Protein AF-A0A2E4YA13-F1 (afdb_monomer_lite)

Foldseek 3Di:
DPDLVVQLVCCVVPLDRDLVNADPVLSCQLVVCVVVVNLLSNLVSLVVSCVPDPSSVCSLQPGLSVLQNSQCVSVHVPQDQPDDDPRCSNVSSLQSSLLVQLQVLCVVLVNDDDDPSVLSSLNRNLSVCVVVVVPPDLVSLLCNLVVSVVCCVVVDPVPPVVSVLSSLSVLPVSDQLVRLLVCLVPHDPSSVLSSLVNLLSVLVNPPDPDDDPPDPPVSLQSQLDLVNLLSLVVQLVPDDLSSVLSSLSNLLSNLVDDDPDDPVSLVSSVSSLVSCVVSVVLVVLVCLLVQVDPDPDRRDPSSNVSSVSSVVSSVVSVVVVVVVVVVD

Structure (mmCIF, N/CA/C/O backbone):
data_AF-A0A2E4YA13-F1
#
_entry.id   AF-A0A2E4YA13-F1
#
loop_
_atom_site.group_PDB
_atom_site.id
_atom_site.type_symbol
_atom_site.label_atom_id
_atom_site.label_alt_id
_atom_site.label_comp_id
_atom_site.label_asym_id
_atom_site.label_entity_id
_atom_site.label_seq_id
_atom_site.pdbx_PDB_ins_code
_atom_site.Cartn_x
_atom_site.Cartn_y
_atom_site.Cartn_z
_atom_site.occupancy
_atom_site.B_iso_or_equiv
_atom_site.auth_seq_id
_atom_site.auth_comp_id
_atom_site.auth_asym_id
_atom_site.auth_atom_id
_atom_site.pdbx_PDB_model_num
ATOM 1 N N . MET A 1 1 ? 31.553 -5.954 -40.089 1.00 40.19 1 MET A N 1
ATOM 2 C CA . MET A 1 1 ? 31.136 -4.901 -39.141 1.00 40.19 1 MET A CA 1
ATOM 3 C C . MET A 1 1 ? 31.241 -3.552 -39.820 1.00 40.19 1 MET A C 1
ATOM 5 O O . MET A 1 1 ? 32.309 -3.240 -40.339 1.00 40.19 1 MET A O 1
ATOM 9 N N . LEU A 1 2 ? 30.156 -2.776 -39.855 1.00 36.69 2 LEU A N 1
ATOM 10 C CA . LEU A 1 2 ? 30.283 -1.347 -40.140 1.00 36.69 2 LEU A CA 1
ATOM 11 C C . LEU A 1 2 ? 30.889 -0.679 -38.910 1.00 36.69 2 LEU A C 1
ATOM 13 O O . LEU A 1 2 ? 30.639 -1.095 -37.780 1.00 36.69 2 LEU A O 1
ATOM 17 N N . ARG A 1 3 ? 31.700 0.360 -39.101 1.00 45.44 3 ARG A N 1
ATOM 18 C CA . ARG A 1 3 ? 32.153 1.145 -37.948 1.00 45.44 3 ARG A CA 1
ATOM 19 C C . ARG A 1 3 ? 30.905 1.834 -37.403 1.00 45.44 3 ARG A C 1
ATOM 21 O O . ARG A 1 3 ? 30.251 2.526 -38.163 1.00 45.44 3 ARG A O 1
ATOM 28 N N . ALA A 1 4 ? 30.580 1.735 -36.115 1.00 42.12 4 ALA A N 1
ATOM 29 C CA . ALA A 1 4 ? 29.326 2.274 -35.546 1.00 42.12 4 ALA A CA 1
ATOM 30 C C . ALA A 1 4 ? 28.982 3.783 -35.799 1.00 42.12 4 ALA A C 1
ATOM 32 O O . ALA A 1 4 ? 27.916 4.249 -35.427 1.00 42.12 4 ALA A O 1
ATOM 33 N N . GLY A 1 5 ? 29.841 4.578 -36.458 1.00 40.66 5 GLY A N 1
ATOM 34 C CA . GLY A 1 5 ? 29.469 5.900 -36.996 1.00 40.66 5 GLY A CA 1
ATOM 35 C C . GLY A 1 5 ? 28.762 5.823 -38.360 1.00 40.66 5 GLY A C 1
ATOM 36 O O . GLY A 1 5 ? 27.983 6.699 -38.717 1.00 40.66 5 GLY A O 1
ATOM 37 N N . GLU A 1 6 ? 29.005 4.763 -39.127 1.00 45.72 6 GLU A N 1
ATOM 38 C CA . GLU A 1 6 ? 28.246 4.382 -40.322 1.00 45.72 6 GLU A CA 1
ATOM 39 C C . GLU A 1 6 ? 26.905 3.759 -39.940 1.00 45.72 6 GLU A C 1
ATOM 41 O O . GLU A 1 6 ? 25.908 4.106 -40.559 1.00 45.72 6 GLU A O 1
ATOM 46 N N . ALA A 1 7 ? 26.869 2.963 -38.868 1.00 46.91 7 ALA A N 1
ATOM 47 C CA . ALA A 1 7 ? 25.641 2.459 -38.255 1.00 46.91 7 ALA A CA 1
ATOM 48 C C . ALA A 1 7 ? 24.664 3.575 -37.867 1.00 46.91 7 ALA A C 1
ATOM 50 O O . ALA A 1 7 ? 23.514 3.580 -38.286 1.00 46.91 7 ALA A O 1
ATOM 51 N N . HIS A 1 8 ? 25.143 4.572 -37.114 1.00 42.94 8 HIS A N 1
ATOM 52 C CA . HIS A 1 8 ? 24.337 5.724 -36.717 1.00 42.94 8 HIS A CA 1
ATOM 53 C C . HIS A 1 8 ? 23.811 6.493 -37.941 1.00 42.94 8 HIS A C 1
ATOM 55 O O . HIS A 1 8 ? 22.616 6.748 -38.047 1.00 42.94 8 HIS A O 1
ATOM 61 N N . ARG A 1 9 ? 24.666 6.773 -38.936 1.00 53.19 9 ARG A N 1
ATOM 62 C CA . ARG A 1 9 ? 24.238 7.428 -40.187 1.00 53.19 9 ARG A CA 1
ATOM 63 C C . ARG A 1 9 ? 23.246 6.593 -40.996 1.00 53.19 9 ARG A C 1
ATOM 65 O O . ARG A 1 9 ? 22.391 7.166 -41.664 1.00 53.19 9 ARG A O 1
ATOM 72 N N . GLN A 1 10 ? 23.362 5.268 -40.961 1.00 52.91 10 GLN A N 1
ATOM 73 C CA . GLN A 1 10 ? 22.466 4.354 -41.660 1.00 52.91 10 GLN A CA 1
ATOM 74 C C . GLN A 1 10 ? 21.115 4.240 -40.939 1.00 52.91 10 GLN A C 1
ATOM 76 O O . GLN A 1 10 ? 20.087 4.377 -41.596 1.00 52.91 10 GLN A O 1
ATOM 81 N N . SER A 1 11 ? 21.106 4.125 -39.608 1.00 48.31 11 SER A N 1
ATOM 82 C CA . SER A 1 11 ? 19.910 4.172 -38.754 1.00 48.31 11 SER A CA 1
ATOM 83 C C . SER A 1 11 ? 19.136 5.479 -38.936 1.00 48.31 11 SER A C 1
ATOM 85 O O . SER A 1 11 ? 17.931 5.452 -39.165 1.00 48.31 11 SER A O 1
ATOM 87 N N . VAL A 1 12 ? 19.829 6.623 -38.914 1.00 48.50 12 VAL A N 1
ATOM 88 C CA . VAL A 1 12 ? 19.221 7.948 -39.130 1.00 48.50 12 VAL A CA 1
ATOM 89 C C . VAL A 1 12 ? 18.680 8.099 -40.560 1.00 48.50 12 VAL A C 1
ATOM 91 O O . VAL A 1 12 ? 17.660 8.749 -40.761 1.00 48.50 12 VAL A O 1
ATOM 94 N N . ARG A 1 13 ? 19.317 7.482 -41.568 1.00 48.12 13 ARG A N 1
ATOM 95 C CA . ARG A 1 13 ? 18.862 7.546 -42.973 1.00 48.12 13 ARG A CA 1
ATOM 96 C C . ARG A 1 13 ? 17.729 6.591 -43.332 1.00 48.12 13 ARG A C 1
ATOM 98 O O . ARG A 1 13 ? 16.994 6.888 -44.265 1.00 48.12 13 ARG A O 1
ATOM 105 N N . THR A 1 14 ? 17.651 5.428 -42.696 1.00 50.75 14 THR A N 1
ATOM 106 C CA . THR A 1 14 ? 16.774 4.327 -43.143 1.00 50.75 14 THR A CA 1
ATOM 107 C C . THR A 1 14 ? 15.692 3.967 -42.133 1.00 50.75 14 THR A C 1
ATOM 109 O O . THR A 1 14 ? 14.818 3.164 -42.448 1.00 50.75 14 THR A O 1
ATOM 112 N N . GLY A 1 15 ? 15.750 4.511 -40.912 1.00 44.69 15 GLY A N 1
ATOM 113 C CA . GLY A 1 15 ? 14.876 4.102 -39.810 1.00 44.69 15 GLY A CA 1
ATOM 114 C C . GLY A 1 15 ? 15.064 2.639 -39.387 1.00 44.69 15 GLY A C 1
ATOM 115 O O . GLY A 1 15 ? 14.328 2.154 -38.539 1.00 44.69 15 GLY A O 1
ATOM 116 N N . THR A 1 16 ? 16.034 1.929 -39.971 1.00 44.62 16 THR A N 1
ATOM 117 C CA . THR A 1 16 ? 16.293 0.509 -39.739 1.00 44.62 16 THR A CA 1
ATOM 118 C C . THR A 1 16 ? 17.695 0.353 -39.164 1.00 44.62 16 THR A C 1
ATOM 120 O O . THR A 1 16 ? 18.696 0.603 -39.837 1.00 44.62 16 THR A O 1
ATOM 123 N N . LEU A 1 17 ? 17.775 -0.054 -37.896 1.00 51.12 17 LEU A N 1
ATOM 124 C CA . LEU A 1 17 ? 19.032 -0.468 -37.283 1.00 51.12 17 LEU A CA 1
ATOM 125 C C . LEU A 1 17 ? 19.408 -1.848 -37.837 1.00 51.12 17 LEU A C 1
ATOM 127 O O . LEU A 1 17 ? 18.625 -2.797 -37.747 1.00 51.12 17 LEU A O 1
ATOM 131 N N . ALA A 1 18 ? 20.604 -1.994 -38.402 1.00 54.56 18 ALA A N 1
ATOM 132 C CA . ALA A 1 18 ? 21.094 -3.315 -38.758 1.00 54.56 18 ALA A CA 1
ATOM 133 C C . ALA A 1 18 ? 21.755 -3.926 -37.515 1.00 54.56 18 ALA A C 1
ATOM 135 O O . ALA A 1 18 ? 22.679 -3.346 -36.976 1.00 54.56 18 ALA A O 1
ATOM 136 N N . MET A 1 19 ? 21.336 -5.112 -37.065 1.00 52.47 19 MET A N 1
ATOM 137 C CA . MET A 1 19 ? 21.839 -5.769 -35.834 1.00 52.47 19 MET A CA 1
ATOM 138 C C . MET A 1 19 ? 23.376 -5.813 -35.703 1.00 52.47 19 MET A C 1
ATOM 140 O O . MET A 1 19 ? 23.897 -5.753 -34.600 1.00 52.47 19 MET A O 1
ATOM 144 N N . LYS A 1 20 ? 24.099 -5.824 -36.831 1.00 53.84 20 LYS A N 1
ATOM 145 C CA . LYS A 1 20 ? 25.569 -5.685 -36.938 1.00 53.84 20 LYS A CA 1
ATOM 146 C C . LYS A 1 20 ? 26.157 -4.386 -36.346 1.00 53.84 20 LYS A C 1
ATOM 148 O O . LYS A 1 20 ? 27.372 -4.201 -36.399 1.00 53.84 20 LYS A O 1
ATOM 153 N N . ASP A 1 21 ? 25.295 -3.463 -35.933 1.00 54.66 21 ASP A N 1
ATOM 154 C CA . ASP A 1 21 ? 25.605 -2.135 -35.414 1.00 54.66 21 ASP A CA 1
ATOM 155 C C . ASP A 1 21 ? 25.621 -2.087 -33.873 1.00 54.66 21 ASP A C 1
ATOM 157 O O . ASP A 1 21 ? 26.102 -1.108 -33.296 1.00 54.66 21 ASP A O 1
ATOM 161 N N . LEU A 1 22 ? 25.099 -3.131 -33.220 1.00 61.25 22 LEU A N 1
ATOM 162 C CA . LEU A 1 22 ? 25.206 -3.363 -31.780 1.00 61.25 22 LEU A CA 1
ATOM 163 C C . LEU A 1 22 ? 26.532 -4.071 -31.471 1.00 61.25 22 LEU A C 1
ATOM 165 O O . LEU A 1 22 ? 27.126 -4.708 -32.338 1.00 61.25 22 LEU A O 1
ATOM 169 N N . ASP A 1 23 ? 27.002 -3.938 -30.233 1.00 65.56 23 ASP A N 1
ATOM 170 C CA . ASP A 1 23 ? 28.154 -4.711 -29.764 1.00 65.56 23 ASP A CA 1
ATOM 171 C C . ASP A 1 23 ? 27.780 -6.202 -29.729 1.00 65.56 23 ASP A C 1
ATOM 173 O O . ASP A 1 23 ? 26.691 -6.532 -29.252 1.00 65.56 23 ASP A O 1
ATOM 177 N N . ASP A 1 24 ? 28.644 -7.080 -30.249 1.00 61.91 24 ASP A N 1
ATOM 178 C CA . ASP A 1 24 ? 28.349 -8.511 -30.406 1.00 61.91 24 ASP A CA 1
ATOM 179 C C . ASP A 1 24 ? 27.961 -9.168 -29.068 1.00 61.91 24 ASP A C 1
ATOM 181 O O . ASP A 1 24 ? 27.059 -10.008 -29.047 1.00 61.91 24 ASP A O 1
ATOM 185 N N . ASP A 1 25 ? 28.556 -8.747 -27.946 1.00 61.88 25 ASP A N 1
ATOM 186 C CA . ASP A 1 25 ? 28.278 -9.327 -26.626 1.00 61.88 25 ASP A CA 1
ATOM 187 C C . ASP A 1 25 ? 26.908 -8.893 -26.082 1.00 61.88 25 ASP A C 1
ATOM 189 O O . ASP A 1 25 ? 26.187 -9.679 -25.456 1.00 61.88 25 ASP A O 1
ATOM 193 N N . VAL A 1 26 ? 26.490 -7.656 -26.361 1.00 63.56 26 VAL A N 1
ATOM 194 C CA . VAL A 1 26 ? 25.170 -7.157 -25.945 1.00 63.56 26 VAL A CA 1
ATOM 195 C C . VAL A 1 26 ? 24.068 -7.628 -26.878 1.00 63.56 26 VAL A C 1
ATOM 197 O O . VAL A 1 26 ? 22.991 -7.994 -26.413 1.00 63.56 26 VAL A O 1
ATOM 200 N N . LEU A 1 27 ? 24.337 -7.681 -28.181 1.00 66.50 27 LEU A N 1
ATOM 201 C CA . LEU A 1 27 ? 23.439 -8.281 -29.155 1.00 66.50 27 LEU A CA 1
ATOM 202 C C . LEU A 1 27 ? 23.140 -9.730 -28.786 1.00 66.50 27 LEU A C 1
ATOM 204 O O . LEU A 1 27 ? 21.983 -10.143 -28.767 1.00 66.50 27 LEU A O 1
ATOM 208 N N . ARG A 1 28 ? 24.192 -10.477 -28.446 1.00 67.81 28 ARG A N 1
ATOM 209 C CA . ARG A 1 28 ? 24.088 -11.845 -27.958 1.00 67.81 28 ARG A CA 1
ATOM 210 C C . ARG A 1 28 ? 23.298 -11.917 -26.659 1.00 67.81 28 ARG A C 1
ATOM 212 O O . ARG A 1 28 ? 22.389 -12.725 -26.578 1.00 67.81 28 ARG A O 1
ATOM 219 N N . SER A 1 29 ? 23.549 -11.026 -25.701 1.00 70.56 29 SER A N 1
ATOM 220 C CA . SER A 1 29 ? 22.788 -10.979 -24.444 1.00 70.56 29 SER A CA 1
ATOM 221 C C . SER A 1 29 ? 21.291 -10.700 -24.657 1.00 70.56 29 SER A C 1
ATOM 223 O O . SER A 1 29 ? 20.455 -11.342 -24.029 1.00 70.56 29 SER A O 1
ATOM 225 N N . ILE A 1 30 ? 20.933 -9.781 -25.564 1.00 69.25 30 ILE A N 1
ATOM 226 C CA . ILE A 1 30 ? 19.534 -9.481 -25.916 1.00 69.25 30 ILE A CA 1
ATOM 227 C C . ILE A 1 30 ? 18.889 -10.682 -26.620 1.00 69.25 30 ILE A C 1
ATOM 229 O O . ILE A 1 30 ? 17.769 -11.063 -26.291 1.00 69.25 30 ILE A O 1
ATOM 233 N N . LEU A 1 31 ? 19.585 -11.298 -27.578 1.00 68.81 31 LEU A N 1
ATOM 234 C CA . LEU A 1 31 ? 19.075 -12.451 -28.323 1.00 68.81 31 LEU A CA 1
ATOM 235 C C . LEU A 1 31 ? 18.943 -13.706 -27.452 1.00 68.81 31 LEU A C 1
ATOM 237 O O . LEU A 1 31 ? 17.944 -14.412 -27.570 1.00 68.81 31 LEU A O 1
ATOM 241 N N . ASP A 1 32 ? 19.900 -13.958 -26.561 1.00 71.38 32 ASP A N 1
ATOM 242 C CA . ASP A 1 32 ? 19.868 -15.070 -25.609 1.00 71.38 32 ASP A CA 1
ATOM 243 C C . ASP A 1 32 ? 18.720 -14.883 -24.601 1.00 71.38 32 ASP A C 1
ATOM 245 O O . ASP A 1 32 ? 17.992 -15.831 -24.308 1.00 71.38 32 ASP A O 1
ATOM 249 N N . ALA A 1 33 ? 18.488 -13.655 -24.122 1.00 72.56 33 ALA A N 1
ATOM 250 C CA . ALA A 1 33 ? 17.342 -13.325 -23.275 1.00 72.56 33 ALA A CA 1
ATOM 251 C C . ALA A 1 33 ? 16.001 -13.563 -23.993 1.00 72.56 33 ALA A C 1
ATOM 253 O O . ALA A 1 33 ? 15.098 -14.191 -23.437 1.00 72.56 33 ALA A O 1
ATOM 254 N N . LEU A 1 34 ? 15.881 -13.137 -25.255 1.00 68.25 34 LEU A N 1
ATOM 255 C CA . LEU A 1 34 ? 14.683 -13.371 -26.067 1.00 68.25 34 LEU A CA 1
ATOM 256 C C . LEU A 1 34 ? 14.448 -14.858 -26.354 1.00 68.25 34 LEU A C 1
ATOM 258 O O . LEU A 1 34 ? 13.317 -15.325 -26.245 1.00 68.25 34 LEU A O 1
ATOM 262 N N . ALA A 1 35 ? 15.503 -15.618 -26.654 1.00 68.38 35 ALA A N 1
ATOM 263 C CA . ALA A 1 35 ? 15.416 -17.062 -26.875 1.00 68.38 35 ALA A CA 1
ATOM 264 C C . ALA A 1 35 ? 14.931 -17.823 -25.628 1.00 68.38 35 ALA A C 1
ATOM 266 O O . ALA A 1 35 ? 14.304 -18.873 -25.752 1.00 68.38 35 ALA A O 1
ATOM 267 N N . ARG A 1 36 ? 15.187 -17.281 -24.430 1.00 73.31 36 ARG A N 1
ATOM 268 C CA . ARG A 1 36 ? 14.701 -17.814 -23.147 1.00 73.31 36 ARG A CA 1
ATOM 269 C C . ARG A 1 36 ? 13.327 -17.282 -22.732 1.00 73.31 36 ARG A C 1
ATOM 271 O O . ARG A 1 36 ? 12.848 -17.653 -21.667 1.00 73.31 36 ARG A O 1
ATOM 278 N N . GLY A 1 37 ? 12.699 -16.419 -23.534 1.00 66.81 37 GLY A N 1
ATOM 279 C CA . GLY A 1 37 ? 11.432 -15.780 -23.172 1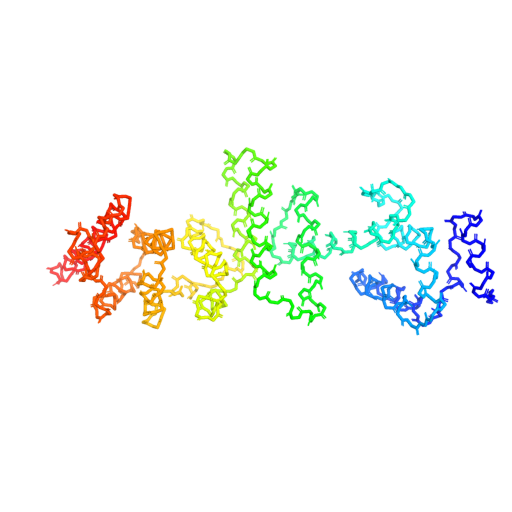.00 66.81 37 GLY A CA 1
ATOM 280 C C . GLY A 1 37 ? 11.557 -14.805 -21.996 1.00 66.81 37 GLY A C 1
ATOM 281 O O . GLY A 1 37 ? 10.593 -14.612 -21.260 1.00 66.81 37 GLY A O 1
ATOM 282 N N . ALA A 1 38 ? 12.734 -14.197 -21.812 1.00 72.38 38 ALA A N 1
ATOM 283 C CA . ALA A 1 38 ? 13.054 -13.284 -20.716 1.00 72.38 38 ALA A CA 1
ATOM 284 C C . ALA A 1 38 ? 13.236 -11.828 -21.209 1.00 72.38 38 ALA A C 1
ATOM 286 O O . ALA A 1 38 ? 14.340 -11.282 -21.164 1.00 72.38 38 ALA A O 1
ATOM 287 N N . PRO A 1 39 ? 12.184 -11.145 -21.693 1.00 72.44 39 PRO A N 1
ATOM 288 C CA . PRO A 1 39 ? 12.308 -9.786 -22.221 1.00 72.44 39 PRO A CA 1
ATOM 289 C C . PRO A 1 39 ? 12.667 -8.736 -21.155 1.00 72.44 39 PRO A C 1
ATOM 291 O O . PRO A 1 39 ? 13.210 -7.706 -21.531 1.00 72.44 39 PRO A O 1
ATOM 294 N N . ASN A 1 40 ? 12.501 -8.994 -19.849 1.00 70.94 40 ASN A N 1
ATOM 295 C CA . ASN A 1 40 ? 13.071 -8.123 -18.805 1.00 70.94 40 ASN A CA 1
ATOM 296 C C . ASN A 1 40 ? 14.605 -8.099 -18.865 1.00 70.94 40 ASN A C 1
ATOM 298 O O . ASN A 1 40 ? 15.215 -7.033 -18.840 1.00 70.94 40 ASN A O 1
ATOM 302 N N . GLU A 1 41 ? 15.235 -9.264 -19.033 1.00 76.31 41 GLU A N 1
ATOM 303 C CA . GLU A 1 41 ? 16.686 -9.350 -19.219 1.00 76.31 41 GLU A CA 1
ATOM 304 C C . GLU A 1 41 ? 17.113 -8.676 -20.531 1.00 76.31 41 GLU A C 1
ATOM 306 O O . GLU A 1 41 ? 18.153 -8.015 -20.580 1.00 76.31 41 GLU A O 1
ATOM 311 N N . ALA A 1 42 ? 16.290 -8.784 -21.583 1.00 80.44 42 ALA A N 1
ATOM 312 C CA . ALA A 1 42 ? 16.515 -8.090 -22.850 1.00 80.44 42 ALA A CA 1
ATOM 313 C C . ALA A 1 42 ? 16.411 -6.559 -22.695 1.00 80.44 42 ALA A C 1
ATOM 315 O O . ALA A 1 42 ? 17.254 -5.830 -23.218 1.00 80.44 42 ALA A O 1
ATOM 316 N N . CYS A 1 43 ? 15.431 -6.071 -21.930 1.00 83.12 43 CYS A N 1
ATOM 317 C CA . CYS A 1 43 ? 15.263 -4.663 -21.570 1.00 83.12 43 CYS A CA 1
ATOM 318 C C . CYS A 1 43 ? 16.457 -4.119 -20.781 1.00 83.12 43 CYS A C 1
ATOM 320 O O . CYS A 1 43 ? 16.984 -3.045 -21.092 1.00 83.12 43 CYS A O 1
ATOM 322 N N . GLU A 1 44 ? 16.933 -4.871 -19.790 1.00 79.19 44 GLU A N 1
ATOM 323 C CA . GLU A 1 44 ? 18.119 -4.501 -19.024 1.00 79.19 44 GLU A CA 1
ATOM 324 C C . GLU A 1 44 ? 19.381 -4.501 -19.887 1.00 79.19 44 GLU A C 1
ATOM 326 O O . GLU A 1 44 ? 20.187 -3.576 -19.799 1.00 79.19 44 GLU A O 1
ATOM 331 N N . ALA A 1 45 ? 19.566 -5.512 -20.740 1.00 81.56 45 ALA A N 1
ATOM 332 C CA . ALA A 1 45 ? 20.705 -5.588 -21.648 1.00 81.56 45 ALA A CA 1
ATOM 333 C C . ALA A 1 45 ? 20.715 -4.410 -22.638 1.00 81.56 45 ALA A C 1
ATOM 335 O O . ALA A 1 45 ? 21.758 -3.780 -22.827 1.00 81.56 45 ALA A O 1
ATOM 336 N N . ALA A 1 46 ? 19.552 -4.052 -23.192 1.00 80.56 46 ALA A N 1
ATOM 337 C CA . ALA A 1 46 ? 19.390 -2.885 -24.054 1.00 80.56 46 ALA A CA 1
ATOM 338 C C . ALA A 1 46 ? 19.697 -1.569 -23.318 1.00 80.56 46 ALA A C 1
ATOM 340 O O . ALA A 1 46 ? 20.398 -0.709 -23.849 1.00 80.56 46 ALA A O 1
ATOM 341 N N . THR A 1 47 ? 19.254 -1.425 -22.067 1.00 78.06 47 THR A N 1
ATOM 342 C CA . THR A 1 47 ? 19.530 -0.225 -21.258 1.00 78.06 47 THR A CA 1
ATOM 343 C C . THR A 1 47 ? 21.010 -0.127 -20.876 1.00 78.06 47 THR A C 1
ATOM 345 O O . THR A 1 47 ? 21.624 0.937 -21.007 1.00 78.06 47 THR A O 1
ATOM 348 N N . ARG A 1 48 ? 21.629 -1.247 -20.470 1.00 78.81 48 ARG A N 1
ATOM 349 C CA . ARG A 1 48 ? 23.063 -1.326 -20.138 1.00 78.81 48 ARG A CA 1
ATOM 350 C C . ARG A 1 48 ? 23.946 -0.972 -21.331 1.00 78.81 48 ARG A C 1
ATOM 352 O O . ARG A 1 48 ? 25.004 -0.373 -21.140 1.00 78.81 48 ARG A O 1
ATOM 359 N N . TRP A 1 49 ? 23.502 -1.264 -22.554 1.00 80.81 49 TRP A N 1
ATOM 360 C CA . TRP A 1 49 ? 24.226 -0.912 -23.774 1.00 80.81 49 TRP A CA 1
ATOM 361 C C . TRP A 1 49 ? 24.562 0.584 -23.852 1.00 80.81 49 TRP A C 1
ATOM 363 O O . TRP A 1 49 ? 25.702 0.957 -24.143 1.00 80.81 49 TRP A O 1
ATOM 373 N N . CYS A 1 50 ? 23.605 1.446 -23.499 1.00 76.50 50 CYS A N 1
ATOM 374 C CA . CYS A 1 50 ? 23.784 2.899 -23.501 1.00 76.50 50 CYS A CA 1
ATOM 375 C C . CYS A 1 50 ? 24.830 3.384 -22.486 1.00 76.50 50 CYS A C 1
ATOM 377 O O . CYS A 1 50 ? 25.412 4.458 -22.660 1.00 76.50 50 CYS A O 1
ATOM 379 N N . ALA A 1 51 ? 25.084 2.605 -21.431 1.00 75.88 51 ALA A N 1
ATOM 380 C CA . ALA A 1 51 ? 26.034 2.936 -20.374 1.00 75.88 51 ALA A CA 1
ATOM 381 C C . ALA A 1 51 ? 27.477 2.496 -20.682 1.00 75.88 51 ALA A C 1
ATOM 383 O O . ALA A 1 51 ? 28.400 2.959 -20.017 1.00 75.88 51 ALA A O 1
ATOM 384 N N . LEU A 1 52 ? 27.696 1.655 -21.700 1.00 73.94 52 LEU A N 1
ATOM 385 C CA . LEU A 1 52 ? 29.006 1.056 -21.983 1.00 73.94 52 LEU A CA 1
ATOM 386 C C . LEU A 1 52 ? 30.102 2.077 -22.326 1.00 73.94 52 LEU A C 1
ATOM 388 O O . LEU A 1 52 ? 31.237 1.935 -21.880 1.00 73.94 52 LEU A O 1
ATOM 392 N N . ASN A 1 53 ? 29.807 3.082 -23.159 1.00 75.19 53 ASN A N 1
ATOM 393 C CA . ASN A 1 53 ? 30.766 4.133 -23.520 1.00 75.19 53 ASN A CA 1
ATOM 394 C C . ASN A 1 53 ? 30.073 5.389 -24.095 1.00 75.19 53 ASN A C 1
ATOM 396 O O . ASN A 1 53 ? 28.893 5.375 -24.447 1.00 75.19 53 ASN A O 1
ATOM 400 N N . ASN A 1 54 ? 30.837 6.480 -24.256 1.00 75.31 54 ASN A N 1
ATOM 401 C CA . ASN A 1 54 ? 30.353 7.779 -24.765 1.00 75.31 54 ASN A CA 1
ATOM 402 C C . ASN A 1 54 ? 29.760 7.734 -26.185 1.00 75.31 54 ASN A C 1
ATOM 404 O O . ASN A 1 54 ? 29.116 8.690 -26.620 1.00 75.31 54 ASN A O 1
ATOM 408 N N . ARG A 1 55 ? 30.033 6.676 -26.949 1.00 68.81 55 ARG A N 1
ATOM 409 C CA . ARG A 1 55 ? 29.505 6.497 -28.302 1.00 68.81 55 ARG A CA 1
ATOM 410 C C . ARG A 1 55 ? 28.131 5.834 -28.264 1.00 68.81 55 ARG A C 1
ATOM 412 O O . ARG A 1 55 ? 27.225 6.335 -28.918 1.00 68.81 55 ARG A O 1
ATOM 419 N N . HIS A 1 56 ? 27.974 4.761 -27.490 1.00 72.12 56 HIS A N 1
ATOM 420 C CA . HIS A 1 56 ? 26.677 4.110 -27.293 1.00 72.12 56 HIS A CA 1
ATOM 421 C C . HIS A 1 56 ? 25.688 5.061 -26.618 1.00 72.12 56 HIS A C 1
ATOM 423 O O . HIS A 1 56 ? 24.549 5.165 -27.061 1.00 72.12 56 HIS A O 1
ATOM 429 N N . ARG A 1 57 ? 26.157 5.860 -25.651 1.00 77.44 57 ARG A N 1
ATOM 430 C CA . ARG A 1 57 ? 25.357 6.926 -25.036 1.00 77.44 57 ARG A CA 1
ATOM 431 C C . ARG A 1 57 ? 24.782 7.898 -26.071 1.00 77.44 57 ARG A C 1
ATOM 433 O O . ARG A 1 57 ? 23.573 8.078 -26.112 1.00 77.44 57 ARG A O 1
ATOM 440 N N . ARG A 1 58 ? 25.624 8.432 -26.966 1.00 76.44 58 ARG A N 1
ATOM 441 C CA . ARG A 1 58 ? 25.177 9.323 -28.052 1.00 76.44 58 ARG A CA 1
ATOM 442 C C . ARG A 1 58 ? 24.185 8.653 -28.995 1.00 76.44 58 ARG A C 1
ATOM 444 O O . ARG A 1 58 ? 23.172 9.246 -29.328 1.00 76.44 58 ARG A O 1
ATOM 451 N N . MET A 1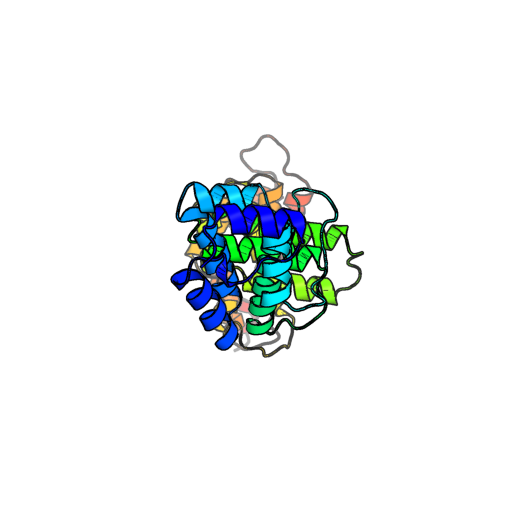 59 ? 24.421 7.400 -29.382 1.00 73.62 59 MET A N 1
ATOM 452 C CA . MET A 1 59 ? 23.467 6.667 -30.225 1.00 73.62 59 MET A CA 1
ATOM 453 C C . MET A 1 59 ? 22.101 6.496 -29.553 1.00 73.62 59 MET A C 1
ATOM 455 O O . MET A 1 59 ? 21.081 6.618 -30.224 1.00 73.62 59 MET A O 1
ATOM 459 N N . CYS A 1 60 ? 22.087 6.241 -28.247 1.00 78.94 60 CYS A N 1
ATOM 460 C CA . CYS A 1 60 ? 20.868 6.147 -27.456 1.00 78.94 60 CYS A CA 1
ATOM 461 C C . CYS A 1 60 ? 20.146 7.491 -27.278 1.00 78.94 60 CYS A C 1
ATOM 463 O O . CYS A 1 60 ? 18.926 7.501 -27.139 1.00 78.94 60 CYS A O 1
ATOM 465 N N . GLU A 1 61 ? 20.873 8.607 -27.255 1.00 78.50 61 GLU A N 1
ATOM 466 C CA . GLU A 1 61 ? 20.311 9.958 -27.119 1.00 78.50 61 GLU A CA 1
ATOM 467 C C . GLU A 1 61 ? 19.802 10.519 -28.457 1.00 78.50 61 GLU A C 1
ATOM 469 O O . GLU A 1 61 ? 18.803 11.229 -28.490 1.00 78.50 61 GLU A O 1
ATOM 474 N N . GLU A 1 62 ? 20.471 10.188 -29.562 1.00 74.75 62 GLU A N 1
ATOM 475 C CA . GLU A 1 62 ? 20.265 10.825 -30.869 1.00 74.75 62 GLU A CA 1
ATOM 476 C C . GLU A 1 62 ? 19.392 10.000 -31.837 1.00 74.75 62 GLU A C 1
ATOM 478 O O . GLU A 1 62 ? 19.027 10.502 -32.900 1.00 74.75 62 GLU A O 1
ATOM 483 N N . SER A 1 63 ? 19.070 8.735 -31.527 1.00 77.12 63 SER A N 1
ATOM 484 C CA . SER A 1 63 ? 18.369 7.831 -32.457 1.00 77.12 63 SER A CA 1
ATOM 485 C C . SER A 1 63 ? 17.097 7.223 -31.866 1.00 77.12 63 SER A C 1
ATOM 487 O O . SER A 1 63 ? 17.131 6.169 -31.235 1.00 77.12 63 SER A O 1
ATOM 489 N N . ASP A 1 64 ? 15.937 7.807 -32.173 1.00 76.19 64 ASP A N 1
ATOM 490 C CA . ASP A 1 64 ? 14.645 7.150 -31.916 1.00 76.19 64 ASP A CA 1
ATOM 491 C C . ASP A 1 64 ? 14.493 5.839 -32.696 1.00 76.19 64 ASP A C 1
ATOM 493 O O . ASP A 1 64 ? 13.868 4.896 -32.218 1.00 76.19 64 ASP A O 1
ATOM 497 N N . GLY A 1 65 ? 15.074 5.763 -33.899 1.00 73.12 65 GLY A N 1
ATOM 498 C CA . GLY A 1 65 ? 15.004 4.571 -34.748 1.00 73.12 65 GLY A CA 1
ATOM 499 C C . GLY A 1 65 ? 15.633 3.337 -34.099 1.00 73.12 65 GLY A C 1
ATOM 500 O O . GLY A 1 65 ? 15.138 2.230 -34.286 1.00 73.12 65 GLY A O 1
ATOM 501 N N . LEU A 1 66 ? 16.675 3.530 -33.280 1.00 80.12 66 LEU A N 1
ATOM 502 C CA . LEU A 1 66 ? 17.258 2.460 -32.468 1.00 80.12 66 LEU A CA 1
ATOM 503 C C . LEU A 1 66 ? 16.217 1.885 -31.501 1.00 80.12 66 LEU A C 1
ATOM 505 O O . LEU A 1 66 ? 16.014 0.674 -31.458 1.00 80.12 66 LEU A O 1
ATOM 509 N N . TRP A 1 67 ? 15.556 2.754 -30.740 1.00 83.31 67 TRP A N 1
ATOM 510 C CA . TRP A 1 67 ? 14.612 2.337 -29.711 1.00 83.31 67 TRP A CA 1
ATOM 511 C C . TRP A 1 67 ? 13.343 1.723 -30.292 1.00 83.31 67 TRP A C 1
ATOM 513 O O . TRP A 1 67 ? 12.901 0.694 -29.796 1.00 83.31 67 TRP A O 1
ATOM 523 N N . HIS A 1 68 ? 12.810 2.269 -31.388 1.00 78.44 68 HIS A N 1
ATOM 524 C CA . HIS A 1 68 ? 11.671 1.666 -32.083 1.00 78.44 68 HIS A CA 1
ATOM 525 C C . HIS A 1 68 ? 11.984 0.259 -32.602 1.00 78.44 68 HIS A C 1
ATOM 527 O O . HIS A 1 68 ? 11.163 -0.645 -32.461 1.00 78.44 68 HIS A O 1
ATOM 533 N N . GLU A 1 69 ? 13.176 0.042 -33.162 1.00 76.44 69 GLU A N 1
ATOM 534 C CA . GLU A 1 69 ? 13.575 -1.278 -33.653 1.00 76.44 69 GLU A CA 1
ATOM 535 C C . GLU A 1 69 ? 13.799 -2.277 -32.505 1.00 76.44 69 GLU A C 1
ATOM 537 O O . GLU A 1 69 ? 13.427 -3.445 -32.632 1.00 76.44 69 GLU A O 1
ATOM 542 N N . LEU A 1 70 ? 14.347 -1.829 -31.369 1.00 79.06 70 LEU A N 1
ATOM 543 C CA . LEU A 1 70 ? 14.450 -2.649 -30.158 1.00 79.06 70 LEU A CA 1
ATOM 544 C C . LEU A 1 70 ? 13.066 -3.027 -29.616 1.00 79.06 70 LEU A C 1
ATOM 546 O O . LEU A 1 70 ? 12.826 -4.208 -29.367 1.00 79.06 70 LEU A O 1
ATOM 550 N N . THR A 1 71 ? 12.137 -2.069 -29.517 1.00 81.19 71 THR A N 1
ATOM 551 C CA . THR A 1 71 ? 10.743 -2.323 -29.121 1.00 81.19 71 THR A CA 1
ATOM 552 C C . THR A 1 71 ? 10.107 -3.373 -30.028 1.00 81.19 71 THR A C 1
ATOM 554 O O . THR A 1 71 ? 9.587 -4.379 -29.554 1.00 81.19 71 THR A O 1
ATOM 557 N N . ARG A 1 72 ? 10.222 -3.187 -31.346 1.00 79.44 72 ARG A N 1
ATOM 558 C CA . ARG A 1 72 ? 9.638 -4.079 -32.351 1.00 79.44 72 ARG A CA 1
ATOM 559 C C . ARG A 1 72 ? 10.162 -5.513 -32.255 1.00 79.44 72 ARG A C 1
ATOM 561 O O . ARG A 1 72 ? 9.445 -6.469 -32.534 1.00 79.44 72 ARG A O 1
ATOM 568 N N . ARG A 1 73 ? 11.437 -5.684 -31.904 1.00 75.88 73 ARG A N 1
ATOM 569 C CA . ARG A 1 73 ? 12.065 -7.009 -31.789 1.00 75.88 73 ARG A CA 1
ATOM 570 C C . ARG A 1 73 ? 11.770 -7.702 -30.469 1.00 75.88 73 ARG A C 1
ATOM 572 O O . ARG A 1 73 ? 11.655 -8.922 -30.469 1.00 75.88 73 ARG A O 1
ATOM 579 N N . ILE A 1 74 ? 11.686 -6.945 -29.378 1.00 77.38 74 ILE A N 1
ATOM 580 C CA . ILE A 1 74 ? 11.462 -7.499 -28.040 1.00 77.38 74 ILE A CA 1
ATOM 581 C C . ILE A 1 74 ? 9.973 -7.787 -27.811 1.00 77.38 74 ILE A C 1
ATOM 583 O O . ILE A 1 74 ? 9.641 -8.838 -27.272 1.00 77.38 74 ILE A O 1
ATOM 587 N N . PHE A 1 75 ? 9.085 -6.904 -28.275 1.00 79.56 75 PHE A N 1
ATOM 588 C CA . PHE A 1 75 ? 7.642 -6.974 -28.006 1.00 79.56 75 PHE A CA 1
ATOM 589 C C . PHE A 1 75 ? 6.788 -7.312 -29.237 1.00 79.56 75 PHE A C 1
ATOM 591 O O . PHE A 1 75 ? 5.597 -7.574 -29.099 1.00 79.56 75 PHE A O 1
ATOM 598 N N . GLY A 1 76 ? 7.381 -7.351 -30.436 1.00 77.50 76 GLY A N 1
ATOM 599 C CA . GLY A 1 76 ? 6.707 -7.732 -31.680 1.00 77.50 76 GLY A CA 1
ATOM 600 C C . GLY A 1 76 ? 6.446 -6.571 -32.644 1.00 77.50 76 GLY A C 1
ATOM 601 O O . GLY A 1 76 ? 6.563 -5.396 -32.301 1.00 77.50 76 GLY A O 1
ATOM 602 N N . ALA A 1 77 ? 6.107 -6.915 -33.893 1.00 68.50 77 ALA A N 1
ATOM 603 C CA . ALA A 1 77 ? 5.906 -5.948 -34.978 1.00 68.50 77 ALA A CA 1
ATOM 604 C C . ALA A 1 77 ? 4.760 -4.957 -34.717 1.00 68.50 77 ALA A C 1
ATOM 606 O O . ALA A 1 77 ? 4.840 -3.815 -35.164 1.00 68.50 77 ALA A O 1
ATOM 607 N N . ASP A 1 78 ? 3.761 -5.399 -33.954 1.00 65.75 78 ASP A N 1
ATOM 608 C CA . ASP A 1 78 ? 2.539 -4.659 -33.645 1.00 65.75 78 ASP A CA 1
ATOM 609 C C . ASP A 1 78 ? 2.584 -4.004 -32.253 1.00 65.75 78 ASP A C 1
ATOM 611 O O . ASP A 1 78 ? 1.548 -3.642 -31.700 1.00 65.75 78 ASP A O 1
ATOM 615 N N . ALA A 1 79 ? 3.775 -3.870 -31.655 1.00 66.81 79 ALA A N 1
ATOM 616 C CA . ALA A 1 79 ? 3.931 -3.218 -30.361 1.00 66.81 79 ALA A CA 1
ATOM 617 C C . ALA A 1 79 ? 3.382 -1.780 -30.413 1.00 66.81 79 ALA A C 1
ATOM 619 O O . ALA A 1 79 ? 3.824 -0.959 -31.221 1.00 66.81 79 ALA A O 1
ATOM 620 N N . GLU A 1 80 ? 2.415 -1.481 -29.543 1.00 67.31 80 GLU A N 1
ATOM 621 C CA . GLU A 1 80 ? 1.726 -0.189 -29.517 1.00 67.31 80 GLU A CA 1
ATOM 622 C C . GLU A 1 80 ? 2.696 0.986 -29.342 1.00 67.31 80 GLU A C 1
ATOM 624 O O . GLU A 1 80 ? 3.632 0.944 -28.546 1.00 67.31 80 GLU A O 1
ATOM 629 N N . ILE A 1 81 ? 2.475 2.084 -30.063 1.00 63.25 81 ILE A N 1
ATOM 630 C CA . ILE A 1 81 ? 3.272 3.301 -29.890 1.00 63.25 81 ILE A CA 1
ATOM 631 C C . ILE A 1 81 ? 2.559 4.198 -28.879 1.00 63.25 81 ILE A C 1
ATOM 633 O O . ILE A 1 81 ? 1.575 4.854 -29.211 1.00 63.25 81 ILE A O 1
ATOM 637 N N . PHE A 1 82 ? 3.078 4.253 -27.652 1.00 59.81 82 PHE A N 1
ATOM 638 C CA . PHE A 1 82 ? 2.461 5.024 -26.567 1.00 59.81 82 PHE A CA 1
ATOM 639 C C . PHE A 1 82 ? 2.572 6.539 -26.750 1.00 59.81 82 PHE A C 1
ATOM 641 O O . PHE A 1 82 ? 1.697 7.290 -26.320 1.00 59.81 82 PHE A O 1
ATOM 648 N N . ARG A 1 83 ? 3.656 7.013 -27.375 1.00 63.78 83 ARG A N 1
ATOM 649 C CA . ARG A 1 83 ? 3.928 8.442 -27.571 1.00 63.78 83 ARG A CA 1
ATOM 650 C C . ARG A 1 83 ? 4.410 8.713 -28.984 1.00 63.78 83 ARG A C 1
ATOM 652 O O . ARG A 1 83 ? 5.337 8.059 -29.463 1.00 63.78 83 ARG A O 1
ATOM 659 N N . ILE A 1 84 ? 3.822 9.726 -29.613 1.00 62.84 84 ILE A N 1
ATOM 660 C CA . ILE A 1 84 ? 4.147 10.150 -30.975 1.00 62.84 84 ILE A CA 1
ATOM 661 C C . ILE A 1 84 ? 4.891 11.488 -30.905 1.00 62.84 84 ILE A C 1
ATOM 663 O O . ILE A 1 84 ? 4.345 12.479 -30.423 1.00 62.84 84 ILE A O 1
ATOM 667 N N . GLY A 1 85 ? 6.136 11.522 -31.380 1.00 58.72 85 GLY A N 1
ATOM 668 C CA . GLY A 1 85 ? 6.953 12.733 -31.461 1.00 58.72 85 GLY A CA 1
ATOM 669 C C . GLY A 1 85 ? 8.452 12.424 -31.574 1.00 58.72 85 GLY A C 1
ATOM 670 O O . GLY A 1 85 ? 8.863 11.295 -31.327 1.00 58.72 85 GLY A O 1
ATOM 671 N N . PRO A 1 86 ? 9.290 13.397 -31.961 1.00 58.69 86 PRO A N 1
ATOM 672 C CA . PRO A 1 86 ? 10.740 13.226 -31.933 1.00 58.69 86 PRO A CA 1
ATOM 673 C C . PRO A 1 86 ? 11.260 13.157 -30.487 1.00 58.69 86 PRO A C 1
ATOM 675 O O . PRO A 1 86 ? 10.788 13.878 -29.607 1.00 58.69 86 PRO A O 1
ATOM 678 N N . GLY A 1 87 ? 12.252 12.305 -30.245 1.00 71.75 87 GLY A N 1
ATOM 679 C CA . GLY A 1 87 ? 12.871 12.043 -28.946 1.00 71.75 87 GLY A CA 1
ATOM 680 C C . GLY A 1 87 ? 12.052 11.144 -28.014 1.00 71.75 87 GLY A C 1
ATOM 681 O O . GLY A 1 87 ? 12.377 11.044 -26.828 1.00 71.75 87 GLY A O 1
ATOM 682 N N . THR A 1 88 ? 10.969 10.519 -28.492 1.00 78.75 88 THR A N 1
ATOM 683 C CA . THR A 1 88 ? 10.102 9.670 -27.655 1.00 78.75 88 THR A CA 1
ATOM 684 C C . THR A 1 88 ? 10.432 8.185 -27.736 1.00 78.75 88 THR A C 1
ATOM 686 O O . THR A 1 88 ? 9.905 7.427 -26.925 1.00 78.75 88 THR A O 1
ATOM 689 N N . GLY A 1 89 ? 11.310 7.753 -28.649 1.00 79.19 89 GLY A N 1
ATOM 690 C CA . GLY A 1 89 ? 11.586 6.336 -28.895 1.00 79.19 89 GLY A CA 1
ATOM 691 C C . GLY A 1 89 ? 12.101 5.622 -27.648 1.00 79.19 89 GLY A C 1
ATOM 692 O O . GLY A 1 89 ? 11.580 4.572 -27.278 1.00 79.19 89 GLY A O 1
ATOM 693 N N . LYS A 1 90 ? 13.061 6.237 -26.944 1.00 83.12 90 LYS A N 1
ATOM 694 C CA . LYS A 1 90 ? 13.606 5.698 -25.688 1.00 83.12 90 LYS A CA 1
ATOM 695 C C . LYS A 1 90 ? 12.531 5.528 -24.619 1.00 83.12 90 LYS A C 1
ATOM 697 O O . LYS A 1 90 ? 12.437 4.472 -24.009 1.00 83.12 90 LYS A O 1
ATOM 702 N N . ARG A 1 91 ? 11.699 6.555 -24.428 1.00 80.75 91 ARG A N 1
ATOM 703 C CA . ARG A 1 91 ? 10.603 6.507 -23.452 1.00 80.75 91 ARG A CA 1
ATOM 704 C C . ARG A 1 91 ? 9.576 5.446 -23.824 1.00 80.75 91 ARG A C 1
ATOM 706 O O . ARG A 1 91 ? 9.177 4.690 -22.960 1.00 80.75 91 ARG A O 1
ATOM 713 N N . ASN A 1 92 ? 9.207 5.326 -25.101 1.00 80.69 92 ASN A N 1
ATOM 714 C CA . ASN A 1 92 ? 8.312 4.261 -25.561 1.00 80.69 92 ASN A CA 1
ATOM 715 C C . ASN A 1 92 ? 8.887 2.871 -25.255 1.00 80.69 92 ASN A C 1
ATOM 717 O O . ASN A 1 92 ? 8.157 1.994 -24.807 1.00 80.69 92 ASN A O 1
ATOM 721 N N . PHE A 1 93 ? 10.188 2.670 -25.476 1.00 84.38 93 PHE A N 1
ATOM 722 C CA . PHE A 1 93 ? 10.864 1.423 -25.123 1.00 84.38 93 PHE A CA 1
ATOM 723 C C . PHE A 1 93 ? 10.820 1.148 -23.610 1.00 84.38 93 PHE A C 1
ATOM 725 O O . PHE A 1 93 ? 10.430 0.060 -23.192 1.00 84.38 93 PHE A O 1
ATOM 732 N N . GLU A 1 94 ? 11.162 2.141 -22.785 1.00 81.50 94 GLU A N 1
ATOM 733 C CA . GLU A 1 94 ? 11.106 2.046 -21.318 1.00 81.50 94 GLU A CA 1
ATOM 734 C C . GLU A 1 94 ? 9.679 1.787 -20.799 1.00 81.50 94 GLU A C 1
ATOM 736 O O . GLU A 1 94 ? 9.500 1.021 -19.846 1.00 81.50 94 GLU A O 1
ATOM 741 N N . ASP A 1 95 ? 8.675 2.381 -21.451 1.00 78.25 95 ASP A N 1
ATOM 742 C CA . ASP A 1 95 ? 7.252 2.208 -21.159 1.00 78.25 95 ASP A CA 1
ATOM 743 C C . ASP A 1 95 ? 6.800 0.765 -21.470 1.00 78.25 95 ASP A C 1
ATOM 745 O O . ASP A 1 95 ? 6.111 0.154 -20.652 1.00 78.25 95 ASP A O 1
ATOM 749 N N . HIS A 1 96 ? 7.252 0.167 -22.583 1.00 82.19 96 HIS A N 1
ATOM 750 C CA . HIS A 1 96 ? 7.005 -1.253 -22.895 1.00 82.19 96 HIS A CA 1
ATOM 751 C C . HIS A 1 96 ? 7.677 -2.201 -21.902 1.00 82.19 96 HIS A C 1
ATOM 753 O O . HIS A 1 96 ? 7.043 -3.133 -21.410 1.00 82.19 96 HIS A O 1
ATOM 759 N N . CYS A 1 97 ? 8.942 -1.945 -21.564 1.00 81.94 97 CYS A N 1
ATOM 760 C CA . CYS A 1 97 ? 9.674 -2.735 -20.573 1.00 81.94 97 CYS A CA 1
ATOM 761 C C . CYS A 1 97 ? 8.998 -2.710 -19.194 1.00 81.94 97 CYS A C 1
ATOM 763 O O . CYS A 1 97 ? 8.919 -3.738 -18.520 1.00 81.94 97 CYS A O 1
ATOM 765 N N . ALA A 1 98 ? 8.484 -1.545 -18.784 1.00 75.88 98 ALA A N 1
ATOM 766 C CA . ALA A 1 98 ? 7.644 -1.422 -17.597 1.00 75.88 98 ALA A CA 1
ATOM 767 C C . ALA A 1 98 ? 6.366 -2.259 -17.733 1.00 75.88 98 ALA A C 1
ATOM 769 O O . ALA A 1 98 ? 6.105 -3.117 -16.890 1.00 75.88 98 ALA A O 1
ATOM 770 N N . ALA A 1 99 ? 5.587 -2.045 -18.794 1.00 77.25 99 ALA A N 1
ATOM 771 C CA . ALA A 1 99 ? 4.301 -2.709 -18.961 1.00 77.25 99 ALA A CA 1
ATOM 772 C C . ALA A 1 99 ? 4.414 -4.245 -18.971 1.00 77.25 99 ALA A C 1
ATOM 774 O O . ALA A 1 99 ? 3.588 -4.927 -18.370 1.00 77.25 99 ALA A O 1
ATOM 775 N N . ASP A 1 100 ? 5.448 -4.799 -19.604 1.00 79.12 100 ASP A N 1
ATOM 776 C CA . ASP A 1 100 ? 5.706 -6.241 -19.620 1.00 79.12 100 ASP A CA 1
ATOM 777 C C . ASP A 1 100 ? 6.116 -6.786 -18.238 1.00 79.12 100 ASP A C 1
ATOM 779 O O . ASP A 1 100 ? 5.620 -7.832 -17.811 1.00 79.12 100 ASP A O 1
ATOM 783 N N . SER A 1 101 ? 6.933 -6.037 -17.485 1.00 74.38 101 SER A N 1
ATOM 784 C CA . SER A 1 101 ? 7.272 -6.373 -16.092 1.00 74.38 101 SER A CA 1
ATOM 785 C C . SER A 1 101 ? 6.034 -6.412 -15.193 1.00 74.38 101 SER A C 1
ATOM 787 O O . SER A 1 101 ? 5.867 -7.353 -14.418 1.00 74.38 101 SER A O 1
ATOM 789 N N . ALA A 1 102 ? 5.144 -5.424 -15.325 1.00 74.19 102 ALA A N 1
ATOM 790 C CA . ALA A 1 102 ? 3.872 -5.394 -14.609 1.00 74.19 102 ALA A CA 1
ATOM 791 C C . ALA A 1 102 ? 2.972 -6.568 -14.980 1.00 74.19 102 ALA A C 1
ATOM 793 O O . ALA A 1 102 ? 2.465 -7.243 -14.090 1.00 74.19 102 ALA A O 1
ATOM 794 N N . LYS A 1 103 ? 2.800 -6.846 -16.278 1.00 76.44 103 LYS A N 1
ATOM 795 C CA . LYS A 1 103 ? 1.974 -7.965 -16.754 1.00 76.44 103 LYS A CA 1
ATOM 796 C C . LYS A 1 103 ? 2.451 -9.300 -16.191 1.00 76.44 103 LYS A C 1
ATOM 798 O O . LYS A 1 103 ? 1.622 -10.068 -15.713 1.00 76.44 103 LYS A O 1
ATOM 803 N N . ARG A 1 104 ? 3.763 -9.566 -16.190 1.00 73.44 104 ARG A N 1
ATOM 804 C CA . ARG A 1 104 ? 4.306 -10.789 -15.576 1.00 73.44 104 ARG A CA 1
ATOM 805 C C . ARG A 1 104 ? 4.053 -10.854 -14.083 1.00 73.44 104 ARG A C 1
ATOM 807 O O . ARG A 1 104 ? 3.589 -11.879 -13.605 1.00 73.44 104 ARG A O 1
ATOM 814 N N . TRP A 1 105 ? 4.342 -9.776 -13.360 1.00 73.19 105 TRP A N 1
ATOM 815 C CA . TRP A 1 105 ? 4.130 -9.747 -11.917 1.00 73.19 105 TRP A CA 1
ATOM 816 C C . TRP A 1 105 ? 2.658 -9.999 -11.571 1.00 73.19 105 TRP A C 1
ATOM 818 O O . TRP A 1 105 ? 2.360 -10.811 -10.704 1.00 73.19 105 TRP A O 1
ATOM 828 N N . LEU A 1 106 ? 1.730 -9.379 -12.304 1.00 70.06 106 LEU A N 1
ATOM 829 C CA . LEU A 1 106 ? 0.294 -9.615 -12.150 1.00 70.06 106 LEU A CA 1
ATOM 830 C C . LEU A 1 106 ? -0.067 -11.082 -12.429 1.00 70.06 106 LEU A C 1
ATOM 832 O O . LEU A 1 106 ? -0.747 -11.702 -11.616 1.00 70.06 106 LEU A O 1
ATOM 836 N N . GLN A 1 107 ? 0.459 -11.671 -13.507 1.00 72.31 107 GLN A N 1
ATOM 837 C CA . GLN A 1 107 ? 0.260 -13.089 -13.830 1.00 72.31 107 GLN A CA 1
ATOM 838 C C . GLN A 1 107 ? 0.805 -14.032 -12.745 1.00 72.31 107 GLN A C 1
ATOM 840 O O . GLN A 1 107 ? 0.116 -14.974 -12.363 1.00 72.31 107 GLN A O 1
ATOM 845 N N . GLU A 1 108 ? 2.005 -13.778 -12.213 1.00 66.31 108 GLU A N 1
ATOM 846 C CA . GLU A 1 108 ? 2.589 -14.533 -11.091 1.00 66.31 108 GLU A CA 1
ATOM 847 C C . GLU A 1 108 ? 1.727 -14.439 -9.827 1.00 66.31 108 GLU A C 1
ATOM 849 O O . GLU A 1 108 ? 1.644 -15.386 -9.043 1.00 66.31 108 GLU A O 1
ATOM 854 N N . LYS A 1 109 ? 1.054 -13.301 -9.639 1.00 59.38 109 LYS A N 1
ATOM 855 C CA . LYS A 1 109 ? 0.099 -13.076 -8.552 1.00 59.38 109 LYS A CA 1
ATOM 856 C C . LYS A 1 109 ? -1.294 -13.640 -8.834 1.00 59.38 109 LYS A C 1
ATOM 858 O O . LYS A 1 109 ? -2.156 -13.546 -7.969 1.00 59.38 109 LYS A O 1
ATOM 863 N N . GLY A 1 110 ? -1.518 -14.255 -9.997 1.00 58.91 110 GLY A N 1
ATOM 864 C CA . GLY A 1 110 ? -2.827 -14.769 -10.400 1.00 58.91 110 GLY A CA 1
ATOM 865 C C . GLY A 1 110 ? -3.836 -13.673 -10.755 1.00 58.91 110 GLY A C 1
ATOM 866 O O . GLY A 1 110 ? -5.015 -13.968 -10.922 1.00 58.91 110 GLY A O 1
ATOM 867 N N . VAL A 1 111 ? -3.382 -12.425 -10.896 1.00 61.53 111 VAL A N 1
ATOM 868 C CA . VAL A 1 111 ? -4.189 -11.296 -11.360 1.00 61.53 111 VAL A CA 1
ATOM 869 C C . VAL A 1 111 ? -4.157 -11.312 -12.886 1.00 61.53 111 VAL A C 1
ATOM 871 O O . VAL A 1 111 ? -3.189 -10.890 -13.519 1.00 61.53 111 VAL A O 1
ATOM 874 N N . VAL A 1 112 ? -5.206 -11.859 -13.491 1.00 53.38 112 VAL A N 1
ATOM 875 C CA . VAL A 1 112 ? -5.340 -11.986 -14.946 1.00 53.38 112 VAL A CA 1
ATOM 876 C C . VAL A 1 112 ? -6.520 -11.124 -15.373 1.00 53.38 112 VAL A C 1
ATOM 878 O O . VAL A 1 112 ? -7.628 -11.521 -15.049 1.00 53.38 112 VAL A O 1
ATOM 881 N N . GLU A 1 113 ? -6.294 -9.968 -16.030 1.00 62.47 113 GLU A N 1
ATOM 882 C CA . GLU A 1 113 ? -7.236 -9.263 -16.946 1.00 62.47 113 GLU A CA 1
ATOM 883 C C . GLU A 1 113 ? -6.832 -7.802 -17.276 1.00 62.47 113 GLU A C 1
ATOM 885 O O . GLU A 1 113 ? -5.846 -7.286 -16.745 1.00 62.47 113 GLU A O 1
ATOM 890 N N . ASP A 1 114 ? -7.594 -7.176 -18.196 1.00 61.38 114 ASP A N 1
ATOM 891 C CA . ASP A 1 114 ? -7.461 -5.829 -18.793 1.00 61.38 114 ASP A CA 1
ATOM 892 C C . ASP A 1 114 ? -7.459 -4.686 -17.762 1.00 61.38 114 ASP A C 1
ATOM 894 O O . ASP A 1 114 ? -8.404 -3.908 -17.622 1.00 61.38 114 ASP A O 1
ATOM 898 N N . LEU A 1 115 ? -6.352 -4.550 -17.037 1.00 65.69 115 LEU A N 1
ATOM 899 C CA . LEU A 1 115 ? -6.082 -3.339 -16.276 1.00 65.69 115 LEU A CA 1
ATOM 900 C C . LEU A 1 115 ? -5.786 -2.173 -17.231 1.00 65.69 115 LEU A C 1
ATOM 902 O O . LEU A 1 115 ? -5.162 -2.371 -18.281 1.00 65.69 115 LEU A O 1
ATOM 906 N N . PRO A 1 116 ? -6.153 -0.937 -16.855 1.00 67.06 116 PRO A N 1
ATOM 907 C CA . PRO A 1 116 ? -5.876 0.239 -17.667 1.00 67.06 116 PRO A CA 1
ATOM 908 C C . PRO A 1 116 ? -4.395 0.328 -18.009 1.00 67.06 116 PRO A C 1
ATOM 910 O O . PRO A 1 116 ? -3.532 0.170 -17.145 1.00 67.06 116 PRO A O 1
ATOM 913 N N . ILE A 1 117 ? -4.073 0.661 -19.256 1.00 68.31 117 ILE A N 1
ATOM 914 C CA . ILE A 1 117 ? -2.676 0.689 -19.701 1.00 68.31 117 ILE A CA 1
ATOM 915 C C . ILE A 1 117 ? -1.807 1.659 -18.886 1.00 68.31 117 ILE A C 1
ATOM 917 O O . ILE A 1 117 ? -0.638 1.384 -18.624 1.00 68.31 117 ILE A O 1
ATOM 921 N N . ARG A 1 118 ? -2.401 2.758 -18.398 1.00 65.94 118 ARG A N 1
ATOM 922 C CA . ARG A 1 118 ? -1.758 3.703 -17.471 1.00 65.94 118 ARG A CA 1
ATOM 923 C C . ARG A 1 118 ? -1.410 3.063 -16.129 1.00 65.94 118 ARG A C 1
ATOM 925 O O . ARG A 1 118 ? -0.342 3.342 -15.590 1.00 65.94 118 ARG A O 1
ATOM 932 N N . PHE A 1 119 ? -2.288 2.207 -15.613 1.00 68.81 119 PHE A N 1
ATOM 933 C CA . PHE A 1 119 ? -2.063 1.466 -14.377 1.00 68.81 119 PHE A CA 1
ATOM 934 C C . PHE A 1 119 ? -0.933 0.447 -14.554 1.00 68.81 119 PHE A C 1
ATOM 936 O O . PHE A 1 119 ? 0.018 0.434 -13.776 1.00 68.81 119 PHE A O 1
ATOM 943 N N . VAL A 1 120 ? -1.001 -0.355 -15.622 1.00 72.25 120 VAL A N 1
ATOM 944 C CA . VAL A 1 120 ? 0.025 -1.353 -15.965 1.00 72.25 120 VAL A CA 1
ATOM 945 C C . VAL A 1 120 ? 1.391 -0.685 -16.145 1.00 72.25 120 VAL A C 1
ATOM 947 O O . VAL A 1 120 ? 2.407 -1.202 -15.683 1.00 72.25 120 VAL A O 1
ATOM 950 N N . TRP A 1 121 ? 1.423 0.499 -16.754 1.00 71.56 121 TRP A N 1
ATOM 951 C CA . TRP A 1 121 ? 2.644 1.281 -16.903 1.00 71.56 121 TRP A CA 1
ATOM 952 C C . TRP A 1 121 ? 3.217 1.758 -15.564 1.00 71.56 121 TRP A C 1
ATOM 954 O O . TRP A 1 121 ? 4.402 1.546 -15.303 1.00 71.56 121 TRP A O 1
ATOM 964 N N . LEU A 1 122 ? 2.390 2.363 -14.705 1.00 69.19 122 LEU A N 1
ATOM 965 C CA . LEU A 1 122 ? 2.831 2.862 -13.402 1.00 69.19 122 LEU A CA 1
ATOM 966 C C . LEU A 1 122 ? 3.352 1.721 -12.513 1.00 69.19 122 LEU A C 1
ATOM 968 O O . LEU A 1 122 ? 4.432 1.837 -11.940 1.00 69.19 122 LEU A O 1
ATOM 972 N N . LEU A 1 123 ? 2.627 0.597 -12.463 1.00 70.88 123 LEU A N 1
ATOM 973 C CA . LEU A 1 123 ? 3.069 -0.618 -11.774 1.00 70.88 123 LEU A CA 1
ATOM 974 C C . LEU A 1 123 ? 4.433 -1.083 -12.296 1.00 70.88 123 LEU A C 1
ATOM 976 O O . LEU A 1 123 ? 5.330 -1.414 -11.524 1.00 70.88 123 LEU A O 1
ATOM 980 N N . GLY A 1 124 ? 4.591 -1.081 -13.616 1.00 72.00 124 GLY A N 1
ATOM 981 C CA . GLY A 1 124 ? 5.777 -1.563 -14.303 1.00 72.00 124 GLY A CA 1
ATOM 982 C C . GLY A 1 124 ? 7.020 -0.719 -14.062 1.00 72.00 124 GLY A C 1
ATOM 983 O O . GLY A 1 124 ? 8.099 -1.261 -13.815 1.00 72.00 124 GLY A O 1
ATOM 984 N N . ASP A 1 125 ? 6.873 0.608 -14.111 1.00 69.94 125 ASP A N 1
ATOM 985 C CA . ASP A 1 125 ? 7.957 1.543 -13.810 1.00 69.94 125 ASP A CA 1
ATOM 986 C C . ASP A 1 125 ? 8.450 1.340 -12.377 1.00 69.94 125 ASP A C 1
ATOM 988 O O . ASP A 1 125 ? 9.654 1.265 -12.135 1.00 69.94 125 ASP A O 1
ATOM 992 N N . THR A 1 126 ? 7.528 1.149 -11.437 1.00 65.88 126 THR A N 1
ATOM 993 C CA . THR A 1 126 ? 7.882 0.934 -10.038 1.00 65.88 126 THR A CA 1
ATOM 994 C C . THR A 1 126 ? 8.506 -0.429 -9.779 1.00 65.88 126 THR A C 1
ATOM 996 O O . THR A 1 126 ? 9.527 -0.491 -9.098 1.00 65.88 126 THR A O 1
ATOM 999 N N . LEU A 1 127 ? 7.971 -1.518 -10.339 1.00 67.25 127 LEU A N 1
ATOM 1000 C CA . LEU A 1 127 ? 8.596 -2.841 -10.220 1.00 67.25 127 LEU A CA 1
ATOM 1001 C C . LEU A 1 127 ? 10.024 -2.831 -10.772 1.00 67.25 127 LEU A C 1
ATOM 1003 O O . LEU A 1 127 ? 10.929 -3.399 -10.163 1.00 67.25 127 LEU A O 1
ATOM 1007 N N . ARG A 1 128 ? 10.253 -2.125 -11.886 1.00 68.56 128 ARG A N 1
ATOM 1008 C CA . ARG A 1 128 ? 11.590 -1.932 -12.454 1.00 68.56 128 ARG A CA 1
ATOM 1009 C C . ARG A 1 128 ? 12.518 -1.179 -11.498 1.00 68.56 128 ARG A C 1
ATOM 1011 O O . ARG A 1 128 ? 13.653 -1.612 -11.324 1.00 68.56 128 ARG A O 1
ATOM 1018 N N . ARG A 1 129 ? 12.059 -0.099 -10.859 1.00 62.91 129 ARG A N 1
ATOM 1019 C CA . ARG A 1 129 ? 12.854 0.632 -9.850 1.00 62.91 129 ARG A CA 1
ATOM 1020 C C . ARG A 1 129 ? 13.171 -0.235 -8.630 1.00 62.91 129 ARG A C 1
ATOM 1022 O O . ARG A 1 129 ? 14.323 -0.295 -8.214 1.00 62.91 129 ARG A O 1
ATOM 1029 N N . ILE A 1 130 ? 12.187 -0.984 -8.123 1.00 59.06 130 ILE A N 1
ATOM 1030 C CA . ILE A 1 130 ? 12.374 -1.931 -7.010 1.00 59.06 130 ILE A CA 1
ATOM 1031 C C . ILE A 1 130 ? 13.438 -2.981 -7.366 1.00 59.06 130 ILE A C 1
ATOM 1033 O O . ILE A 1 130 ? 14.355 -3.226 -6.581 1.00 59.06 130 ILE A O 1
ATOM 1037 N N . ASN A 1 131 ? 13.342 -3.582 -8.556 1.00 59.44 131 ASN A N 1
ATOM 1038 C CA . ASN A 1 131 ? 14.257 -4.633 -9.011 1.00 59.44 131 ASN A CA 1
ATOM 1039 C C . ASN A 1 131 ? 15.661 -4.116 -9.340 1.00 59.44 131 ASN A C 1
ATOM 1041 O O . ASN A 1 131 ? 16.633 -4.850 -9.174 1.00 59.44 131 ASN A O 1
ATOM 1045 N N . ALA A 1 132 ? 15.795 -2.851 -9.747 1.00 58.88 132 ALA A N 1
ATOM 1046 C CA . ALA A 1 132 ? 17.089 -2.220 -10.001 1.00 58.88 132 ALA A CA 1
ATOM 1047 C C . ALA A 1 132 ? 17.937 -2.035 -8.726 1.00 58.88 132 ALA A C 1
ATOM 1049 O O . ALA A 1 132 ? 19.055 -1.523 -8.799 1.00 58.88 132 ALA A O 1
ATOM 1050 N N . GLY A 1 133 ? 17.424 -2.435 -7.556 1.00 49.16 133 GLY A N 1
ATOM 1051 C CA . GLY A 1 133 ? 18.074 -2.177 -6.278 1.00 49.16 133 GLY A CA 1
ATOM 1052 C C . GLY A 1 133 ? 18.123 -0.687 -5.959 1.00 49.16 133 GLY A C 1
ATOM 1053 O O . GLY A 1 133 ? 18.878 -0.290 -5.066 1.00 49.16 133 GLY A O 1
ATOM 1054 N N . ASP A 1 134 ? 17.326 0.119 -6.675 1.00 46.03 134 ASP A N 1
ATOM 1055 C CA . ASP A 1 134 ? 17.083 1.501 -6.322 1.00 46.03 134 ASP A CA 1
ATOM 1056 C C . ASP A 1 134 ? 16.392 1.442 -4.967 1.00 46.03 134 ASP A C 1
ATOM 1058 O O . ASP A 1 134 ? 15.216 1.105 -4.828 1.00 46.03 134 ASP A O 1
ATOM 1062 N N . LYS A 1 135 ? 17.171 1.713 -3.922 1.00 43.94 135 LYS A N 1
ATOM 1063 C CA . LYS A 1 135 ? 16.665 1.979 -2.580 1.00 43.94 135 LYS A CA 1
ATOM 1064 C C . LYS A 1 135 ? 15.943 3.333 -2.569 1.00 43.94 135 LYS A C 1
ATOM 1066 O O . LYS A 1 135 ? 16.138 4.110 -1.637 1.00 43.94 135 LYS A O 1
ATOM 1071 N N . GLU A 1 136 ? 15.149 3.644 -3.593 1.00 43.81 136 GLU A N 1
ATOM 1072 C CA . GLU A 1 136 ? 14.146 4.696 -3.503 1.00 43.81 136 GLU A CA 1
ATOM 1073 C C . GLU A 1 136 ? 13.084 4.168 -2.546 1.00 43.81 136 GLU A C 1
ATOM 1075 O O . GLU A 1 136 ? 12.248 3.344 -2.908 1.00 43.81 136 GLU A O 1
ATOM 1080 N N . THR A 1 137 ? 13.342 4.527 -1.287 1.00 54.72 137 THR A N 1
ATOM 1081 C CA . THR A 1 137 ? 12.495 4.712 -0.115 1.00 54.72 137 THR A CA 1
ATOM 1082 C C . THR A 1 137 ? 11.148 3.995 -0.088 1.00 54.72 137 THR A C 1
ATOM 1084 O O . THR A 1 137 ? 10.429 3.805 -1.063 1.00 54.72 137 THR A O 1
ATOM 1087 N N . VAL A 1 138 ? 10.759 3.615 1.119 1.00 51.94 138 VAL A N 1
ATOM 1088 C CA . VAL A 1 138 ? 9.395 3.197 1.431 1.00 51.94 138 VAL A CA 1
ATOM 1089 C C . VAL A 1 138 ? 8.353 4.175 0.809 1.00 51.94 138 VAL A C 1
ATOM 1091 O O . VAL A 1 138 ? 7.330 3.720 0.292 1.00 51.94 138 VAL A O 1
ATOM 1094 N N . GLU A 1 139 ? 8.712 5.458 0.654 1.00 50.28 139 GLU A N 1
ATOM 1095 C CA . GLU A 1 139 ? 8.006 6.531 -0.059 1.00 50.28 139 GLU A CA 1
ATOM 1096 C C . GLU A 1 139 ? 7.680 6.183 -1.517 1.00 50.28 139 GLU A C 1
ATOM 1098 O O . GLU A 1 139 ? 6.567 6.442 -1.963 1.00 50.28 139 GLU A O 1
ATOM 1103 N N . GLY A 1 140 ? 8.597 5.570 -2.272 1.00 54.75 140 GLY A N 1
ATOM 1104 C CA . GLY A 1 140 ? 8.377 5.207 -3.675 1.00 54.75 140 GLY A CA 1
ATOM 1105 C C . GLY A 1 140 ? 7.322 4.111 -3.842 1.00 54.75 140 GLY A C 1
ATOM 1106 O O . GLY A 1 140 ? 6.506 4.154 -4.766 1.00 54.75 140 GLY A O 1
ATOM 1107 N N . ARG A 1 141 ? 7.280 3.154 -2.906 1.00 59.03 141 ARG A N 1
ATOM 1108 C CA . ARG A 1 141 ? 6.253 2.102 -2.891 1.00 59.03 141 ARG A CA 1
ATOM 1109 C C . ARG A 1 141 ? 4.897 2.653 -2.444 1.00 59.03 141 ARG A C 1
ATOM 1111 O O . ARG A 1 141 ? 3.866 2.238 -2.962 1.00 59.03 141 ARG A O 1
ATOM 1118 N N . LEU A 1 142 ? 4.873 3.597 -1.510 1.00 56.69 142 LEU A N 1
ATOM 1119 C CA . LEU A 1 142 ? 3.629 4.190 -1.014 1.00 56.69 142 LEU A CA 1
ATOM 1120 C C . LEU A 1 142 ? 3.039 5.226 -1.947 1.00 56.69 142 LEU A C 1
ATOM 1122 O O . LEU A 1 142 ? 1.829 5.235 -2.143 1.00 56.69 142 LEU A O 1
ATOM 1126 N N . PHE A 1 143 ? 3.885 6.052 -2.563 1.00 55.53 143 PHE A N 1
ATOM 1127 C CA . PHE A 1 143 ? 3.472 6.895 -3.669 1.00 55.53 143 PHE A CA 1
ATOM 1128 C C . PHE A 1 143 ? 2.847 6.027 -4.755 1.00 55.53 143 PHE A C 1
ATOM 1130 O O . PHE A 1 143 ? 1.813 6.404 -5.282 1.00 55.53 143 PHE A O 1
ATOM 1137 N N . LEU A 1 144 ? 3.397 4.839 -5.034 1.00 58.91 144 LEU A N 1
ATOM 1138 C CA . LEU A 1 144 ? 2.784 3.895 -5.961 1.00 58.91 144 LEU A CA 1
ATOM 1139 C C . LEU A 1 144 ? 1.411 3.408 -5.478 1.00 58.91 144 LEU A C 1
ATOM 1141 O O . LEU A 1 144 ? 0.458 3.532 -6.235 1.00 58.91 144 LEU A O 1
ATOM 1145 N N . ALA A 1 145 ? 1.284 2.875 -4.260 1.00 60.94 145 ALA A N 1
ATOM 1146 C CA . ALA A 1 145 ? 0.007 2.353 -3.756 1.00 60.94 145 ALA A CA 1
ATOM 1147 C C . ALA A 1 145 ? -1.085 3.432 -3.710 1.00 60.94 145 ALA A C 1
ATOM 1149 O O . ALA A 1 145 ? -2.210 3.219 -4.166 1.00 60.94 145 ALA A O 1
ATOM 1150 N N . TRP A 1 146 ? -0.724 4.620 -3.225 1.00 64.38 146 TRP A N 1
ATOM 1151 C CA . TRP A 1 146 ? -1.591 5.789 -3.212 1.00 64.38 146 TRP A CA 1
ATOM 1152 C C . TRP A 1 146 ? -1.931 6.249 -4.631 1.00 64.38 146 TRP A C 1
ATOM 1154 O O . TRP A 1 146 ? -3.097 6.445 -4.952 1.00 64.38 146 TRP A O 1
ATOM 1164 N N . ARG A 1 147 ? -0.940 6.378 -5.523 1.00 61.41 147 ARG A N 1
ATOM 1165 C CA . ARG A 1 147 ? -1.157 6.854 -6.895 1.00 61.41 147 ARG A CA 1
ATOM 1166 C C . ARG A 1 147 ? -1.962 5.860 -7.717 1.00 61.41 147 ARG A C 1
ATOM 1168 O O . ARG A 1 147 ? -2.777 6.292 -8.519 1.00 61.41 147 ARG A O 1
ATOM 1175 N N . MET A 1 148 ? -1.764 4.563 -7.512 1.00 63.84 148 MET A N 1
ATOM 1176 C CA . MET A 1 148 ? -2.601 3.504 -8.068 1.00 63.84 148 MET A CA 1
ATOM 1177 C C . MET A 1 148 ? -4.048 3.714 -7.657 1.00 63.84 148 MET A C 1
ATOM 1179 O O . MET A 1 148 ? -4.909 3.854 -8.519 1.00 63.84 148 MET A O 1
ATOM 1183 N N . ARG A 1 149 ? -4.296 3.823 -6.352 1.00 64.81 149 ARG A N 1
ATOM 1184 C CA . ARG A 1 149 ? -5.633 4.042 -5.814 1.00 64.81 149 ARG A CA 1
ATOM 1185 C C . ARG A 1 149 ? -6.281 5.312 -6.365 1.00 64.81 149 ARG A C 1
ATOM 1187 O O . ARG A 1 149 ? -7.397 5.239 -6.858 1.00 64.81 149 ARG A O 1
ATOM 1194 N N . VAL A 1 150 ? -5.559 6.432 -6.374 1.00 63.03 150 VAL A N 1
ATOM 1195 C CA . VAL A 1 150 ? -6.041 7.708 -6.925 1.00 63.03 150 VAL A CA 1
ATOM 1196 C C . VAL A 1 150 ? -6.336 7.602 -8.417 1.00 63.03 150 VAL A C 1
ATOM 1198 O O . VAL A 1 150 ? -7.394 8.031 -8.844 1.00 63.03 150 VAL A O 1
ATOM 1201 N N . LEU A 1 151 ? -5.445 7.015 -9.221 1.00 60.94 151 LEU A N 1
ATOM 1202 C CA . LEU A 1 151 ? -5.681 6.867 -10.662 1.00 60.94 151 LEU A CA 1
ATOM 1203 C C . LEU A 1 151 ? -6.901 5.995 -10.957 1.00 60.94 151 LEU A C 1
ATOM 1205 O O . LEU A 1 151 ? -7.584 6.223 -11.945 1.00 60.94 151 LEU A O 1
ATOM 1209 N N . LEU A 1 152 ? -7.179 5.009 -10.111 1.00 59.06 152 LEU A N 1
ATOM 1210 C CA . LEU A 1 152 ? -8.345 4.144 -10.252 1.00 59.06 152 LEU A CA 1
ATOM 1211 C C . LEU A 1 152 ? -9.627 4.821 -9.754 1.00 59.06 152 LEU A C 1
ATOM 1213 O O . LEU A 1 152 ? -10.667 4.635 -10.367 1.00 59.06 152 LEU A O 1
ATOM 1217 N N . GLU A 1 153 ? -9.542 5.648 -8.709 1.00 61.28 153 GLU A N 1
ATOM 1218 C CA . GLU A 1 153 ? -10.623 6.537 -8.254 1.00 61.28 153 GLU A CA 1
ATOM 1219 C C . GLU A 1 153 ? -10.929 7.660 -9.272 1.00 61.28 153 GLU A C 1
ATOM 1221 O O . GLU A 1 153 ? -12.070 8.102 -9.371 1.00 61.28 153 GLU A O 1
ATOM 1226 N N . GLU A 1 154 ? -9.925 8.131 -10.025 1.00 62.91 154 GLU A N 1
ATOM 1227 C CA . GLU A 1 154 ? -10.043 9.207 -11.023 1.00 62.91 154 GLU A CA 1
ATOM 1228 C C . GLU A 1 154 ? -10.507 8.706 -12.403 1.00 62.91 154 GLU A C 1
ATOM 1230 O O . GLU A 1 154 ? -11.355 9.346 -13.027 1.00 62.91 154 GLU A O 1
ATOM 1235 N N . ASP A 1 155 ? -9.944 7.596 -12.902 1.00 56.38 155 ASP A N 1
ATOM 1236 C CA . ASP A 1 155 ? -10.235 7.080 -14.250 1.00 56.38 155 ASP A CA 1
ATOM 1237 C C . ASP A 1 155 ? -11.470 6.146 -14.276 1.00 56.38 155 ASP A C 1
ATOM 1239 O O . ASP A 1 155 ? -12.006 5.893 -15.358 1.00 56.38 155 ASP A O 1
ATOM 1243 N N . TYR A 1 156 ? -11.955 5.656 -13.124 1.00 54.72 156 TYR A N 1
ATOM 1244 C CA . TYR A 1 156 ? -13.160 4.821 -13.022 1.00 54.72 156 TYR A CA 1
ATOM 1245 C C . TYR A 1 156 ? -14.158 5.378 -12.004 1.00 54.72 156 TYR A C 1
ATOM 1247 O O . TYR A 1 156 ? -13.813 5.702 -10.872 1.00 54.72 156 TYR A O 1
ATOM 1255 N N . ASP A 1 157 ? -15.436 5.410 -12.386 1.00 53.38 157 ASP A N 1
ATOM 1256 C CA . ASP A 1 157 ? -16.534 5.573 -11.434 1.00 53.38 157 ASP A CA 1
ATOM 1257 C C . ASP A 1 157 ? -16.619 4.271 -10.617 1.00 53.38 157 ASP A C 1
ATOM 1259 O O . ASP A 1 157 ? -17.151 3.264 -11.088 1.00 53.38 157 ASP A O 1
ATOM 1263 N N . LEU A 1 158 ? -16.006 4.248 -9.427 1.00 50.75 158 LEU A N 1
ATOM 1264 C CA . LEU A 1 158 ? -15.848 3.071 -8.550 1.00 50.75 158 LEU A CA 1
ATOM 1265 C C . LEU A 1 158 ? -17.163 2.530 -7.952 1.00 50.75 158 LEU A C 1
ATOM 1267 O O . LEU A 1 158 ? -17.167 1.934 -6.877 1.00 50.75 158 LEU A O 1
ATOM 1271 N N . GLY A 1 159 ? -18.289 2.706 -8.642 1.00 51.53 159 GLY A N 1
ATOM 1272 C CA . GLY A 1 159 ? -19.480 1.892 -8.412 1.00 51.53 159 GLY A CA 1
ATOM 1273 C C . GLY A 1 159 ? -19.274 0.418 -8.787 1.00 51.53 159 GLY A C 1
ATOM 1274 O O . GLY A 1 159 ? -20.122 -0.407 -8.459 1.00 51.53 159 GLY A O 1
ATOM 1275 N N . ASP A 1 160 ? -18.167 0.085 -9.462 1.00 61.69 160 ASP A N 1
ATOM 1276 C CA . ASP A 1 160 ? -17.752 -1.291 -9.724 1.00 61.69 160 ASP A CA 1
ATOM 1277 C C . ASP A 1 160 ? -16.928 -1.845 -8.550 1.00 61.69 160 ASP A C 1
ATOM 1279 O O . ASP A 1 160 ? -15.702 -1.690 -8.468 1.00 61.69 160 ASP A O 1
ATOM 1283 N N . ASP A 1 161 ? -17.631 -2.490 -7.618 1.00 64.25 161 ASP A N 1
ATOM 1284 C CA . ASP A 1 161 ? -17.043 -3.175 -6.464 1.00 64.25 161 ASP A CA 1
ATOM 1285 C C . ASP A 1 161 ? -15.980 -4.217 -6.877 1.00 64.25 161 ASP A C 1
ATOM 1287 O O . ASP A 1 161 ? -15.049 -4.478 -6.109 1.00 64.25 161 ASP A O 1
ATOM 1291 N N . ASP A 1 162 ? -16.054 -4.774 -8.096 1.00 65.81 162 ASP A N 1
ATOM 1292 C CA . ASP A 1 162 ? -15.095 -5.769 -8.581 1.00 65.81 162 ASP A CA 1
ATOM 1293 C C . ASP A 1 162 ? -13.739 -5.142 -8.925 1.00 65.81 162 ASP A C 1
ATOM 1295 O O . ASP A 1 162 ? -12.688 -5.703 -8.603 1.00 65.81 162 ASP A O 1
ATOM 1299 N N . LEU A 1 163 ? -13.733 -3.939 -9.509 1.00 64.62 163 LEU A N 1
ATOM 1300 C CA . LEU A 1 163 ? -12.491 -3.212 -9.767 1.00 64.62 163 LEU A CA 1
ATOM 1301 C C . LEU A 1 163 ? -11.819 -2.813 -8.454 1.00 64.62 163 LEU A C 1
ATOM 1303 O O . LEU A 1 163 ? -10.623 -3.037 -8.279 1.00 64.62 163 LEU A O 1
ATOM 1307 N N . ARG A 1 164 ? -12.590 -2.272 -7.506 1.00 66.75 164 ARG A N 1
ATOM 1308 C CA . ARG A 1 164 ? -12.074 -1.891 -6.186 1.00 66.75 164 ARG A CA 1
ATOM 1309 C C . ARG A 1 164 ? -11.431 -3.078 -5.467 1.00 66.75 164 ARG A C 1
ATOM 1311 O O . ARG A 1 164 ? -10.322 -2.953 -4.951 1.00 66.75 164 ARG A O 1
ATOM 1318 N N . ARG A 1 165 ? -12.088 -4.239 -5.503 1.00 68.75 165 ARG A N 1
ATOM 1319 C CA . ARG A 1 165 ? -11.562 -5.497 -4.964 1.00 68.75 165 ARG A CA 1
ATOM 1320 C C . ARG A 1 165 ? -10.218 -5.885 -5.584 1.00 68.75 165 ARG A C 1
ATOM 1322 O O . ARG A 1 165 ? -9.266 -6.141 -4.853 1.00 68.75 165 ARG A O 1
ATOM 1329 N N . ARG A 1 166 ? -10.109 -5.883 -6.915 1.00 69.31 166 ARG A N 1
ATOM 1330 C CA . ARG A 1 166 ? -8.865 -6.237 -7.634 1.00 69.31 166 ARG A CA 1
ATOM 1331 C C . ARG A 1 166 ? -7.705 -5.300 -7.292 1.00 69.31 166 ARG A C 1
ATOM 1333 O O . ARG A 1 166 ? -6.552 -5.714 -7.214 1.00 69.31 166 ARG A O 1
ATOM 1340 N N . VAL A 1 167 ? -7.995 -4.022 -7.083 1.00 68.19 167 VAL A N 1
ATOM 1341 C CA . VAL A 1 167 ? -6.992 -3.026 -6.686 1.00 68.19 167 VAL A CA 1
ATOM 1342 C C . VAL A 1 167 ? -6.482 -3.303 -5.283 1.00 68.19 167 VAL A C 1
ATOM 1344 O O . VAL A 1 167 ? -5.273 -3.302 -5.054 1.00 68.19 167 VAL A O 1
ATOM 1347 N N . ASP A 1 168 ? -7.396 -3.593 -4.364 1.00 70.81 168 ASP A N 1
ATOM 1348 C CA . ASP A 1 168 ? -7.053 -3.970 -3.003 1.00 70.81 168 ASP A CA 1
ATOM 1349 C C . ASP A 1 168 ? -6.216 -5.278 -2.987 1.00 70.81 168 ASP A C 1
ATOM 1351 O O . ASP A 1 168 ? -5.250 -5.390 -2.228 1.00 70.81 168 ASP A O 1
ATOM 1355 N N . GLU A 1 169 ? -6.493 -6.241 -3.876 1.00 68.31 169 GLU A N 1
ATOM 1356 C CA . GLU A 1 169 ? -5.658 -7.442 -4.090 1.00 68.31 169 GLU A CA 1
ATOM 1357 C C . GLU A 1 169 ? -4.235 -7.099 -4.567 1.00 68.31 169 GLU A C 1
ATOM 1359 O O . GLU A 1 169 ? -3.253 -7.625 -4.041 1.00 68.31 169 GLU A O 1
ATOM 1364 N N . ILE A 1 170 ? -4.087 -6.178 -5.521 1.00 66.88 170 ILE A N 1
ATOM 1365 C CA . ILE A 1 170 ? -2.764 -5.747 -6.000 1.00 66.88 170 ILE A CA 1
ATOM 1366 C C . ILE A 1 170 ? -1.993 -5.027 -4.890 1.00 66.88 170 ILE A C 1
ATOM 1368 O O . ILE A 1 170 ? -0.819 -5.323 -4.664 1.00 66.88 170 ILE A O 1
ATOM 1372 N N . ILE A 1 171 ? -2.648 -4.110 -4.175 1.00 68.44 171 ILE A N 1
ATOM 1373 C CA . ILE A 1 171 ? -2.048 -3.345 -3.076 1.00 68.44 171 ILE A CA 1
ATOM 1374 C C . ILE A 1 171 ? -1.567 -4.285 -1.964 1.00 68.44 171 ILE A C 1
ATOM 1376 O O . ILE A 1 171 ? -0.429 -4.166 -1.508 1.00 68.44 171 ILE A O 1
ATOM 1380 N N . THR A 1 172 ? -2.393 -5.250 -1.556 1.00 67.69 172 THR A N 1
ATOM 1381 C CA . THR A 1 172 ? -1.991 -6.261 -0.566 1.00 67.69 172 THR A CA 1
ATOM 1382 C C . THR A 1 172 ? -0.866 -7.156 -1.107 1.00 67.69 172 THR A C 1
ATOM 1384 O O . THR A 1 172 ? 0.108 -7.417 -0.411 1.00 67.69 172 THR A O 1
ATOM 1387 N N . GLY A 1 173 ? -0.866 -7.509 -2.394 1.00 64.31 173 GLY A N 1
ATOM 1388 C CA . GLY A 1 173 ? 0.232 -8.257 -3.017 1.00 64.31 173 GLY A CA 1
ATOM 1389 C C . GLY A 1 173 ? 1.597 -7.543 -3.052 1.00 64.31 173 GLY A C 1
ATOM 1390 O O . GLY A 1 173 ? 2.619 -8.222 -3.211 1.00 64.31 173 GLY A O 1
ATOM 1391 N N . LEU A 1 174 ? 1.629 -6.208 -2.917 1.00 64.81 174 LEU A N 1
ATOM 1392 C CA . LEU A 1 174 ? 2.842 -5.376 -2.983 1.00 64.81 174 LEU A CA 1
ATOM 1393 C C . LEU A 1 174 ? 3.574 -5.222 -1.642 1.00 64.81 174 LEU A C 1
ATOM 1395 O O . LEU A 1 174 ? 4.783 -4.970 -1.638 1.00 64.81 174 LEU A O 1
ATOM 1399 N N . PHE A 1 175 ? 2.872 -5.364 -0.517 1.00 67.56 175 PHE A N 1
ATOM 1400 C CA . PHE A 1 175 ? 3.436 -5.150 0.817 1.00 67.56 175 PHE A CA 1
ATOM 1401 C C . PHE A 1 175 ? 3.077 -6.289 1.743 1.00 67.56 175 PHE A C 1
ATOM 1403 O O . PHE A 1 175 ? 1.898 -6.549 1.935 1.00 67.56 175 PHE A O 1
ATOM 1410 N N . ASP A 1 176 ? 4.057 -6.892 2.405 1.00 70.88 176 ASP A N 1
ATOM 1411 C CA . ASP A 1 176 ? 3.765 -7.707 3.578 1.00 70.88 176 ASP A CA 1
ATOM 1412 C C . ASP A 1 176 ? 3.378 -6.818 4.774 1.00 70.88 176 ASP A C 1
ATOM 1414 O O . ASP A 1 176 ? 3.838 -5.678 4.919 1.00 70.88 176 ASP A O 1
ATOM 1418 N N . VAL A 1 177 ? 2.532 -7.349 5.659 1.00 74.94 177 VAL A N 1
ATOM 1419 C CA . VAL A 1 177 ? 2.032 -6.619 6.835 1.00 74.94 177 VAL A CA 1
ATOM 1420 C C . VAL A 1 177 ? 3.176 -6.221 7.781 1.00 74.94 177 VAL A C 1
ATOM 1422 O O . VAL A 1 177 ? 3.140 -5.141 8.379 1.00 74.94 177 VAL A O 1
ATOM 1425 N N . GLY A 1 178 ? 4.241 -7.023 7.865 1.00 75.44 178 GLY A N 1
ATOM 1426 C CA . GLY A 1 178 ? 5.453 -6.693 8.616 1.00 75.44 178 GLY A CA 1
ATOM 1427 C C . GLY A 1 178 ? 6.104 -5.387 8.150 1.00 75.44 178 GLY A C 1
ATOM 1428 O O . GLY A 1 178 ? 6.372 -4.510 8.977 1.00 75.44 178 GLY A O 1
ATOM 1429 N N . SER A 1 179 ? 6.287 -5.225 6.838 1.00 75.75 179 SER A N 1
ATOM 1430 C CA . SER A 1 179 ? 6.817 -4.010 6.211 1.00 75.75 179 SER A CA 1
ATOM 1431 C C . SER A 1 179 ? 5.932 -2.786 6.453 1.00 75.75 179 SER A C 1
ATOM 1433 O O . SER A 1 179 ? 6.455 -1.696 6.689 1.00 75.75 179 SER A O 1
ATOM 1435 N N . LEU A 1 180 ? 4.604 -2.947 6.466 1.00 79.81 180 LEU A N 1
ATOM 1436 C CA . LEU A 1 180 ? 3.675 -1.853 6.783 1.00 79.81 180 LEU A CA 1
ATOM 1437 C C . LEU A 1 180 ? 3.822 -1.388 8.235 1.00 79.81 180 LEU A C 1
ATOM 1439 O O . LEU A 1 180 ? 3.838 -0.191 8.512 1.00 79.81 180 LEU A O 1
ATOM 1443 N N . TYR A 1 181 ? 3.991 -2.313 9.181 1.00 83.44 181 TYR A N 1
ATOM 1444 C CA . TYR A 1 181 ? 4.241 -1.932 10.571 1.00 83.44 181 TYR A CA 1
ATOM 1445 C C . TYR A 1 181 ? 5.634 -1.335 10.792 1.00 83.44 181 TYR A C 1
ATOM 1447 O O . TYR A 1 181 ? 5.764 -0.419 11.599 1.00 83.44 181 TYR A O 1
ATOM 1455 N N . ALA A 1 182 ? 6.666 -1.809 10.090 1.00 81.00 182 ALA A N 1
ATOM 1456 C CA . ALA A 1 182 ? 7.990 -1.184 10.137 1.00 81.00 182 ALA A CA 1
ATOM 1457 C C . ALA A 1 182 ? 7.928 0.273 9.647 1.00 81.00 182 ALA A C 1
ATOM 1459 O O . ALA A 1 182 ? 8.513 1.173 10.242 1.00 81.00 182 ALA A O 1
ATOM 1460 N N . MET A 1 183 ? 7.133 0.515 8.609 1.00 80.31 183 MET A N 1
ATOM 1461 C CA . MET A 1 183 ? 6.873 1.836 8.052 1.00 80.31 183 MET A CA 1
ATOM 1462 C C . MET A 1 183 ? 6.096 2.752 9.003 1.00 80.31 183 MET A C 1
ATOM 1464 O O . MET A 1 183 ? 6.411 3.935 9.103 1.00 80.31 183 MET A O 1
ATOM 1468 N N . LEU A 1 184 ? 5.147 2.217 9.779 1.00 87.06 184 LEU A N 1
ATOM 1469 C CA . LEU A 1 184 ? 4.507 2.987 10.850 1.00 87.06 184 LEU A CA 1
ATOM 1470 C C . LEU A 1 184 ? 5.499 3.467 11.921 1.00 87.06 184 LEU A C 1
ATOM 1472 O O . LEU A 1 184 ? 5.268 4.492 12.564 1.00 87.06 184 LEU A O 1
ATOM 1476 N N . GLU A 1 185 ? 6.579 2.716 12.135 1.00 86.50 185 GLU A N 1
ATOM 1477 C CA . GLU A 1 185 ? 7.576 2.997 13.163 1.00 86.50 185 GLU A CA 1
ATOM 1478 C C . GLU A 1 185 ? 8.642 3.996 12.704 1.00 86.50 185 GLU A C 1
ATOM 1480 O O . GLU A 1 185 ? 8.973 4.912 13.459 1.00 86.50 185 GLU A O 1
ATOM 1485 N N . THR A 1 186 ? 9.167 3.847 11.486 1.00 81.44 186 THR A N 1
ATOM 1486 C CA . THR A 1 186 ? 10.331 4.619 11.014 1.00 81.44 186 THR A CA 1
ATOM 1487 C C . THR A 1 186 ? 10.054 5.536 9.829 1.00 81.44 186 THR A C 1
ATOM 1489 O O . THR A 1 186 ? 10.945 6.301 9.457 1.00 81.44 186 THR A O 1
ATOM 1492 N N . GLY A 1 187 ? 8.854 5.482 9.251 1.00 73.88 187 GLY A N 1
ATOM 1493 C CA . GLY A 1 187 ? 8.526 6.237 8.051 1.00 73.88 187 GLY A CA 1
ATOM 1494 C C . GLY A 1 187 ? 8.242 7.726 8.275 1.00 73.88 187 GLY A C 1
ATOM 1495 O O . GLY A 1 187 ? 8.055 8.191 9.407 1.00 73.88 187 GLY A O 1
ATOM 1496 N N . THR A 1 188 ? 8.181 8.478 7.178 1.00 80.62 188 THR A N 1
ATOM 1497 C CA . THR A 1 188 ? 7.655 9.840 7.112 1.00 80.62 188 THR A CA 1
ATOM 1498 C C . THR A 1 188 ? 6.166 9.869 7.452 1.00 80.62 188 THR A C 1
ATOM 1500 O O . THR A 1 188 ? 5.494 8.850 7.617 1.00 80.62 188 THR A O 1
ATOM 1503 N N . GLU A 1 189 ? 5.627 11.072 7.595 1.00 82.38 189 GLU A N 1
ATOM 1504 C CA . GLU A 1 189 ? 4.232 11.268 7.971 1.00 82.38 189 GLU A CA 1
ATOM 1505 C C . GLU A 1 189 ? 3.276 10.782 6.874 1.00 82.38 189 GLU A C 1
ATOM 1507 O O . GLU A 1 189 ? 2.300 10.095 7.175 1.00 82.38 189 GLU A O 1
ATOM 1512 N N . GLU A 1 190 ? 3.612 11.051 5.614 1.00 76.44 190 GLU A N 1
ATOM 1513 C CA . GLU A 1 190 ? 2.911 10.544 4.434 1.00 76.44 190 GLU A CA 1
ATOM 1514 C C . GLU A 1 190 ? 3.014 9.021 4.354 1.00 76.44 190 GLU A C 1
ATOM 1516 O O . GLU A 1 190 ? 2.039 8.341 4.025 1.00 76.44 190 GLU A O 1
ATOM 1521 N N . GLU A 1 191 ? 4.181 8.473 4.705 1.00 75.88 191 GLU A N 1
ATOM 1522 C CA . GLU A 1 191 ? 4.387 7.034 4.681 1.00 75.88 191 GLU A CA 1
ATOM 1523 C C . GLU A 1 191 ? 3.538 6.309 5.724 1.00 75.88 191 GLU A C 1
ATOM 1525 O O . GLU A 1 191 ? 2.896 5.300 5.427 1.00 75.88 191 GLU A O 1
ATOM 1530 N N . LYS A 1 192 ? 3.461 6.855 6.938 1.00 84.81 192 LYS A N 1
ATOM 1531 C CA . LYS A 1 192 ? 2.582 6.327 7.986 1.00 84.81 192 LYS A CA 1
ATOM 1532 C C . LYS A 1 192 ? 1.119 6.364 7.562 1.00 84.81 192 LYS A C 1
ATOM 1534 O O . LYS A 1 192 ? 0.379 5.422 7.841 1.00 84.81 192 LYS A O 1
ATOM 1539 N N . ASP A 1 193 ? 0.695 7.434 6.897 1.00 83.25 193 ASP A N 1
ATOM 1540 C CA . ASP A 1 193 ? -0.688 7.586 6.453 1.00 83.25 193 ASP A CA 1
ATOM 1541 C C . ASP A 1 193 ? -1.055 6.552 5.381 1.00 83.25 193 ASP A C 1
ATOM 1543 O O . ASP A 1 193 ? -2.077 5.872 5.513 1.00 83.25 193 ASP A O 1
ATOM 1547 N N . ALA A 1 194 ? -0.186 6.346 4.392 1.00 76.00 194 ALA A N 1
ATOM 1548 C CA . ALA A 1 194 ? -0.373 5.320 3.371 1.00 76.00 194 ALA A CA 1
ATOM 1549 C C . ALA A 1 194 ? -0.267 3.889 3.945 1.00 76.00 194 ALA A C 1
ATOM 1551 O O . ALA A 1 194 ? -1.025 2.999 3.544 1.00 76.00 194 ALA A O 1
ATOM 1552 N N . ALA A 1 195 ? 0.594 3.664 4.945 1.00 81.00 195 ALA A N 1
ATOM 1553 C CA . ALA A 1 195 ? 0.658 2.396 5.671 1.00 81.00 195 ALA A CA 1
ATOM 1554 C C . ALA A 1 195 ? -0.659 2.092 6.397 1.00 81.00 195 ALA A C 1
ATOM 1556 O O . ALA A 1 195 ? -1.166 0.975 6.306 1.00 81.00 195 ALA A O 1
ATOM 1557 N N . LEU A 1 196 ? -1.250 3.076 7.087 1.00 86.50 196 LEU A N 1
ATOM 1558 C CA . LEU A 1 196 ? -2.534 2.906 7.777 1.00 86.50 196 LEU A CA 1
ATOM 1559 C C . LEU A 1 196 ? -3.691 2.656 6.811 1.00 86.50 196 LEU A C 1
ATOM 1561 O O . LEU A 1 196 ? -4.588 1.874 7.125 1.00 86.50 196 LEU A O 1
ATOM 1565 N N . GLU A 1 197 ? -3.707 3.320 5.658 1.00 81.12 197 GLU A N 1
ATOM 1566 C CA . GLU A 1 197 ? -4.708 3.075 4.616 1.00 81.12 197 GLU A CA 1
ATOM 1567 C C . GLU A 1 197 ? -4.582 1.658 4.050 1.00 81.12 197 GLU A C 1
ATOM 1569 O O . GLU A 1 197 ? -5.586 0.960 3.907 1.00 81.12 197 GLU A O 1
ATOM 1574 N N . THR A 1 198 ? -3.352 1.203 3.814 1.00 76.88 198 THR A N 1
ATOM 1575 C CA . THR A 1 198 ? -3.069 -0.151 3.324 1.00 76.88 198 THR A CA 1
ATOM 1576 C C . THR A 1 198 ? -3.421 -1.213 4.368 1.00 76.88 198 THR A C 1
ATOM 1578 O O . THR A 1 198 ? -4.070 -2.205 4.049 1.00 76.88 198 THR A O 1
ATOM 1581 N N . LEU A 1 199 ? -3.089 -0.992 5.643 1.00 81.31 199 LEU A N 1
ATOM 1582 C CA . LEU A 1 199 ? -3.479 -1.883 6.743 1.00 81.31 199 LEU A CA 1
ATOM 1583 C C . LEU A 1 199 ? -5.002 -1.962 6.910 1.00 81.31 199 LEU A C 1
ATOM 1585 O O . LEU A 1 199 ? -5.538 -3.020 7.230 1.00 81.31 199 LEU A O 1
ATOM 1589 N N . GLN A 1 200 ? -5.722 -0.863 6.671 1.00 81.19 200 GLN A N 1
ATOM 1590 C CA . GLN A 1 200 ? -7.185 -0.883 6.660 1.00 81.19 200 GLN A CA 1
ATOM 1591 C C . GLN A 1 200 ? -7.742 -1.718 5.506 1.00 81.19 200 GLN A C 1
ATOM 1593 O O . GLN A 1 200 ? -8.757 -2.388 5.701 1.00 81.19 200 GLN A O 1
ATOM 1598 N N . VAL A 1 201 ? -7.117 -1.678 4.324 1.00 75.69 201 VAL A N 1
ATOM 1599 C CA . VAL A 1 201 ? -7.469 -2.553 3.193 1.00 75.69 201 VAL A CA 1
ATOM 1600 C C . VAL A 1 201 ? -7.230 -4.007 3.570 1.00 75.69 201 VAL A C 1
ATOM 1602 O O . VAL A 1 201 ? -8.145 -4.813 3.435 1.00 75.69 201 VAL A O 1
ATOM 1605 N N . TYR A 1 202 ? -6.068 -4.314 4.151 1.00 74.00 202 TYR A N 1
ATOM 1606 C CA . TYR A 1 202 ? -5.781 -5.629 4.713 1.00 74.00 202 TYR A CA 1
ATOM 1607 C C . TYR A 1 202 ? -6.899 -6.084 5.643 1.00 74.00 202 TYR A C 1
ATOM 1609 O O . TYR A 1 202 ? -7.517 -7.098 5.365 1.00 74.00 202 TYR A O 1
ATOM 1617 N N . ALA A 1 203 ? -7.255 -5.297 6.659 1.00 75.31 203 ALA A N 1
ATOM 1618 C CA . ALA A 1 203 ? -8.318 -5.649 7.601 1.00 75.31 203 ALA A CA 1
ATOM 1619 C C . ALA A 1 203 ? -9.717 -5.813 6.960 1.00 75.31 203 ALA A C 1
ATOM 1621 O O . ALA A 1 203 ? -10.577 -6.452 7.561 1.00 75.31 203 ALA A O 1
ATOM 1622 N N . ASN A 1 204 ? -9.952 -5.255 5.765 1.00 70.88 204 ASN A N 1
ATOM 1623 C CA . ASN A 1 204 ? -11.214 -5.368 5.023 1.00 70.88 204 ASN A CA 1
ATOM 1624 C C . ASN A 1 204 ? -11.252 -6.537 4.031 1.00 70.88 204 ASN A C 1
ATOM 1626 O O . ASN A 1 204 ? -12.295 -7.162 3.875 1.00 70.88 204 ASN A O 1
ATOM 1630 N N . ASN A 1 205 ? -10.141 -6.835 3.354 1.00 59.34 205 ASN A N 1
ATOM 1631 C CA . ASN A 1 205 ? -10.074 -7.808 2.255 1.00 59.34 205 ASN A CA 1
ATOM 1632 C C . ASN A 1 205 ? -10.273 -9.267 2.677 1.00 59.34 205 ASN A C 1
ATOM 1634 O O . ASN A 1 205 ? -10.152 -10.178 1.866 1.00 59.34 205 ASN A O 1
ATOM 1638 N N . HIS A 1 206 ? -10.567 -9.511 3.948 1.00 53.56 206 HIS A N 1
ATOM 1639 C CA . HIS A 1 206 ? -10.708 -10.857 4.468 1.00 53.56 206 HIS A CA 1
ATOM 1640 C C . HIS A 1 206 ? -12.098 -11.471 4.202 1.00 53.56 206 HIS A C 1
ATOM 1642 O O . HIS A 1 206 ? -12.296 -12.629 4.568 1.00 53.56 206 HIS A O 1
ATOM 1648 N N . ASP A 1 207 ? -13.051 -10.724 3.624 1.00 43.78 207 ASP A N 1
ATOM 1649 C CA . ASP A 1 207 ? -14.439 -11.156 3.343 1.00 43.78 207 ASP A CA 1
ATOM 1650 C C . ASP A 1 207 ? -14.617 -11.963 2.049 1.00 43.78 207 ASP A C 1
ATOM 1652 O O . ASP A 1 207 ? -15.712 -12.452 1.775 1.00 43.78 207 ASP A O 1
ATOM 1656 N N . TYR A 1 208 ? -13.563 -12.149 1.258 1.00 43.38 208 TYR A N 1
ATOM 1657 C CA . TYR A 1 208 ? -13.659 -12.975 0.062 1.00 43.38 208 TYR A CA 1
ATOM 1658 C C . TYR A 1 208 ? -13.394 -14.439 0.422 1.00 43.38 208 TYR A C 1
ATOM 1660 O O . TYR A 1 208 ? -12.278 -14.798 0.791 1.00 43.38 208 TYR A O 1
ATOM 1668 N N . ASP A 1 209 ? -14.425 -15.278 0.281 1.00 40.31 209 ASP A N 1
ATOM 1669 C CA . ASP A 1 209 ? -14.416 -16.757 0.301 1.00 40.31 209 ASP A CA 1
ATOM 1670 C C . ASP A 1 209 ? -13.564 -17.361 -0.844 1.00 40.31 209 ASP A C 1
ATOM 1672 O O . ASP A 1 209 ? -13.916 -18.351 -1.487 1.00 40.31 209 ASP A O 1
ATOM 1676 N N . TYR A 1 210 ? -12.439 -16.731 -1.163 1.00 38.66 210 TYR A N 1
ATOM 1677 C CA . TYR A 1 210 ? -11.545 -17.141 -2.224 1.00 38.66 210 TYR A CA 1
ATOM 1678 C C . TYR A 1 210 ? -10.340 -17.852 -1.607 1.00 38.66 210 TYR A C 1
ATOM 1680 O O . TYR A 1 210 ? -9.711 -17.356 -0.674 1.00 38.66 210 TYR A O 1
ATOM 1688 N N . ASP A 1 211 ? -10.020 -19.017 -2.165 1.00 41.62 211 ASP A N 1
ATOM 1689 C CA . ASP A 1 211 ? -8.890 -19.874 -1.804 1.00 41.62 211 ASP A CA 1
ATOM 1690 C C . ASP A 1 211 ? -7.780 -19.775 -2.886 1.00 41.62 211 ASP A C 1
ATOM 1692 O O . ASP A 1 211 ? -7.605 -20.712 -3.669 1.00 41.62 211 ASP A O 1
ATOM 1696 N N . PRO A 1 212 ? -7.063 -18.636 -3.048 1.00 41.78 212 PRO A N 1
ATOM 1697 C CA . PRO A 1 212 ? -5.861 -18.549 -3.876 1.00 41.78 212 PRO A CA 1
ATOM 1698 C C . PRO A 1 212 ? -4.586 -18.622 -3.003 1.00 41.78 212 PRO A C 1
ATOM 1700 O O . PRO A 1 212 ? -4.653 -18.513 -1.779 1.00 41.78 212 PRO A O 1
ATOM 1703 N N . PRO A 1 213 ? -3.383 -18.766 -3.593 1.00 41.25 213 PRO A N 1
ATOM 1704 C CA . PRO A 1 213 ? -2.152 -19.115 -2.869 1.00 41.25 213 PRO A CA 1
ATOM 1705 C C . PRO A 1 213 ? -1.508 -17.970 -2.047 1.00 41.25 213 PRO A C 1
ATOM 1707 O O . PRO A 1 213 ? -0.290 -17.957 -1.867 1.00 41.25 213 PRO A O 1
ATOM 1710 N N . TRP A 1 214 ? -2.289 -17.017 -1.528 1.00 47.16 214 TRP A N 1
ATOM 1711 C CA . TRP A 1 214 ? -1.818 -15.868 -0.745 1.00 47.16 214 TRP A CA 1
ATOM 1712 C C . TRP A 1 214 ? -2.817 -15.491 0.360 1.00 47.16 214 TRP A C 1
ATOM 1714 O O . TRP A 1 214 ? -4.013 -15.438 0.098 1.00 47.16 214 TRP A O 1
ATOM 1724 N N . PRO A 1 215 ? -2.348 -15.051 1.533 1.00 42.56 215 PRO A N 1
ATOM 1725 C CA . PRO A 1 215 ? -1.403 -15.715 2.410 1.00 42.56 215 PRO A CA 1
ATOM 1726 C C . PRO A 1 215 ? -2.100 -16.754 3.310 1.00 42.56 215 PRO A C 1
ATOM 1728 O O . PRO A 1 215 ? -3.315 -16.758 3.498 1.00 42.56 215 PRO A O 1
ATOM 1731 N N . THR A 1 216 ? -1.313 -17.646 3.911 1.00 41.78 216 THR A N 1
ATOM 1732 C CA . THR A 1 216 ? -1.808 -18.653 4.861 1.00 41.78 216 THR A CA 1
ATOM 1733 C C . THR A 1 216 ? -2.631 -18.039 6.006 1.00 41.78 216 THR A C 1
ATOM 1735 O O . THR A 1 216 ? -2.361 -16.905 6.397 1.00 41.78 216 THR A O 1
ATOM 1738 N N . PRO A 1 217 ? -3.539 -18.802 6.649 1.00 40.19 217 PRO A N 1
ATOM 1739 C CA . PRO A 1 217 ? -4.338 -18.364 7.805 1.00 40.19 217 PRO A CA 1
ATOM 1740 C C . PRO A 1 217 ? -3.574 -17.651 8.942 1.00 40.19 217 PRO A C 1
ATOM 1742 O O . PRO A 1 217 ? -4.197 -16.966 9.747 1.00 40.19 217 PRO A O 1
ATOM 1745 N N . GLY A 1 218 ? -2.241 -17.777 9.011 1.00 40.38 218 GLY A N 1
ATOM 1746 C CA . GLY A 1 218 ? -1.377 -17.016 9.921 1.00 40.38 218 GLY A CA 1
ATOM 1747 C C . GLY A 1 218 ? -1.346 -15.499 9.683 1.00 40.38 218 GLY A C 1
ATOM 1748 O O . GLY A 1 218 ? -1.099 -14.761 10.632 1.00 40.38 218 GLY A O 1
ATOM 1749 N N . ASP A 1 219 ? -1.669 -15.014 8.482 1.00 50.00 219 ASP A N 1
ATOM 1750 C CA . ASP A 1 219 ? -1.623 -13.578 8.159 1.00 50.00 219 ASP A CA 1
ATOM 1751 C C . ASP A 1 219 ? -2.861 -12.814 8.634 1.00 50.00 219 ASP A C 1
ATOM 1753 O O . ASP A 1 219 ? -2.790 -11.609 8.858 1.00 50.00 219 ASP A O 1
ATOM 1757 N N . ARG A 1 220 ? -3.950 -13.536 8.943 1.00 52.19 220 ARG A N 1
ATOM 1758 C CA . ARG A 1 220 ? -5.155 -12.996 9.605 1.00 52.19 220 ARG A CA 1
ATOM 1759 C C . ARG A 1 220 ? -4.867 -12.452 11.013 1.00 52.19 220 ARG A C 1
ATOM 1761 O O . ARG A 1 220 ? -5.722 -11.806 11.609 1.00 52.19 220 ARG A O 1
ATOM 1768 N N . ARG A 1 221 ? -3.678 -12.750 11.556 1.00 56.31 221 ARG A N 1
ATOM 1769 C CA . ARG A 1 221 ? -3.263 -12.481 12.942 1.00 56.31 221 ARG A CA 1
ATOM 1770 C C . ARG A 1 221 ? -2.289 -11.312 13.080 1.00 56.31 221 ARG A C 1
ATOM 1772 O O . ARG A 1 221 ? -2.096 -10.818 14.192 1.00 56.31 221 ARG A O 1
ATOM 1779 N N . GLN A 1 222 ? -1.682 -10.877 11.974 1.00 60.47 222 GLN A N 1
ATOM 1780 C CA . GLN A 1 222 ? -0.641 -9.851 11.969 1.00 60.47 222 GLN A CA 1
ATOM 1781 C C . GLN A 1 222 ? -1.281 -8.481 12.240 1.00 60.47 222 GLN A C 1
ATOM 1783 O O . GLN A 1 222 ? -1.934 -7.897 11.380 1.00 60.47 222 GLN A O 1
ATOM 1788 N N . GLY A 1 223 ? -1.145 -7.991 13.472 1.00 63.72 223 GLY A N 1
ATOM 1789 C CA . GLY A 1 223 ? -1.816 -6.783 13.966 1.00 63.72 223 GLY A CA 1
ATOM 1790 C C . GLY A 1 223 ? -2.551 -6.955 15.293 1.00 63.72 223 GLY A C 1
ATOM 1791 O O . GLY A 1 223 ? -2.833 -5.960 15.965 1.00 63.72 223 GLY A O 1
ATOM 1792 N N . TYR A 1 224 ? -2.781 -8.202 15.714 1.00 69.31 224 TYR A N 1
ATOM 1793 C CA . TYR A 1 224 ? -3.282 -8.525 17.050 1.00 69.31 224 TYR A CA 1
ATOM 1794 C C . TYR A 1 224 ? -2.152 -8.702 18.086 1.00 69.31 224 TYR A C 1
ATOM 1796 O O . TYR A 1 224 ? -2.432 -8.930 19.264 1.00 69.31 224 TYR A O 1
ATOM 1804 N N . GLU A 1 225 ? -0.878 -8.596 17.679 1.00 76.75 225 GLU A N 1
ATOM 1805 C CA . GLU A 1 225 ? 0.260 -8.743 18.591 1.00 76.75 225 GLU A CA 1
ATOM 1806 C C . GLU A 1 225 ? 0.482 -7.500 19.469 1.00 76.75 225 GLU A C 1
ATOM 1808 O O . GLU A 1 225 ? 0.257 -6.352 19.063 1.00 76.75 225 GLU A O 1
ATOM 1813 N N . LYS A 1 226 ? 1.003 -7.728 20.679 1.00 78.81 226 LYS A N 1
ATOM 1814 C CA . LYS A 1 226 ? 1.162 -6.707 21.725 1.00 78.81 226 LYS A CA 1
ATOM 1815 C C . LYS A 1 226 ? 2.007 -5.531 21.259 1.00 78.81 226 LYS A C 1
ATOM 1817 O O . LYS A 1 226 ? 1.691 -4.375 21.548 1.00 78.81 226 LYS A O 1
ATOM 1822 N N . GLU A 1 227 ? 3.068 -5.822 20.519 1.00 84.19 227 GLU A N 1
ATOM 1823 C CA . GLU A 1 227 ? 3.990 -4.844 19.958 1.00 84.19 227 GLU A CA 1
ATOM 1824 C C . GLU A 1 227 ? 3.284 -3.936 18.945 1.00 84.19 227 GLU A C 1
ATOM 1826 O O . GLU A 1 227 ? 3.495 -2.720 18.948 1.00 84.19 227 GLU A O 1
ATOM 1831 N N . LYS A 1 228 ? 2.401 -4.503 18.112 1.00 86.25 228 LYS A N 1
ATOM 1832 C CA . LYS A 1 228 ? 1.657 -3.764 17.084 1.00 86.25 228 LYS A CA 1
ATOM 1833 C C . LYS A 1 228 ? 0.574 -2.885 17.696 1.00 86.25 228 LYS A C 1
ATOM 1835 O O . LYS A 1 228 ? 0.434 -1.732 17.294 1.00 86.25 228 LYS A O 1
ATOM 1840 N N . ILE A 1 229 ? -0.119 -3.370 18.727 1.00 85.12 229 ILE A N 1
ATOM 1841 C CA . ILE A 1 229 ? -1.073 -2.569 19.513 1.00 85.12 229 ILE A CA 1
ATOM 1842 C C . ILE A 1 229 ? -0.363 -1.372 20.151 1.00 85.12 229 ILE A C 1
ATOM 1844 O O . ILE A 1 229 ? -0.839 -0.238 20.057 1.00 85.12 229 ILE A O 1
ATOM 1848 N N . GLY A 1 230 ? 0.800 -1.610 20.766 1.00 87.44 23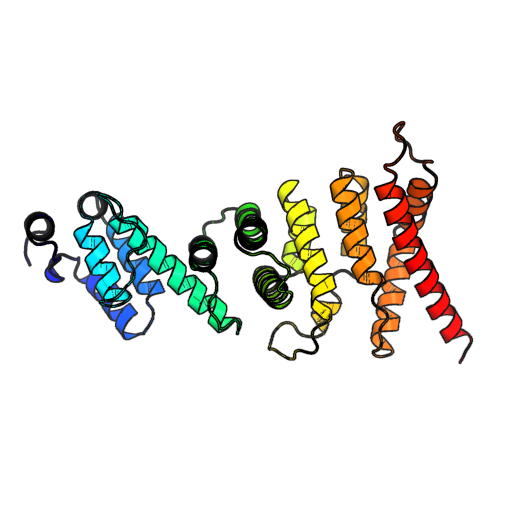0 GLY A N 1
ATOM 1849 C CA . GLY A 1 230 ? 1.620 -0.555 21.357 1.00 87.44 230 GLY A CA 1
ATOM 1850 C C . GLY A 1 230 ? 2.070 0.486 20.328 1.00 87.44 230 GLY A C 1
ATOM 1851 O O . GLY A 1 230 ? 2.036 1.685 20.611 1.00 87.44 230 GLY A O 1
ATOM 1852 N N . LEU A 1 231 ? 2.440 0.053 19.121 1.00 90.50 231 LEU A N 1
ATOM 1853 C CA . LEU A 1 231 ? 2.787 0.948 18.018 1.00 90.50 231 LEU A CA 1
ATOM 1854 C C . LEU A 1 231 ? 1.581 1.774 17.545 1.00 90.50 231 LEU A C 1
ATOM 1856 O O . LEU A 1 231 ? 1.682 2.996 17.479 1.00 90.50 231 LEU A O 1
ATOM 1860 N N . LEU A 1 232 ? 0.426 1.148 17.299 1.00 90.69 232 LEU A N 1
ATOM 1861 C CA . LEU A 1 232 ? -0.798 1.852 16.890 1.00 90.69 232 LEU A CA 1
ATOM 1862 C C . LEU A 1 232 ? -1.259 2.866 17.946 1.00 90.69 232 LEU A C 1
ATOM 1864 O O . LEU A 1 232 ? -1.695 3.961 17.593 1.00 90.69 232 LEU A O 1
ATOM 1868 N N . LYS A 1 233 ? -1.090 2.557 19.239 1.00 90.75 233 LYS A N 1
ATOM 1869 C CA . LYS A 1 233 ? -1.305 3.521 20.326 1.00 90.75 233 LYS A CA 1
ATOM 1870 C C . LYS A 1 233 ? -0.412 4.752 20.176 1.00 90.75 233 LYS A C 1
ATOM 1872 O O . LYS A 1 233 ? -0.919 5.865 20.285 1.00 90.75 233 LYS A O 1
ATOM 1877 N N . ARG A 1 234 ? 0.895 4.574 19.946 1.00 91.56 234 ARG A N 1
ATOM 1878 C CA . ARG A 1 234 ? 1.825 5.703 19.751 1.00 91.56 234 ARG A CA 1
ATOM 1879 C C . ARG A 1 234 ? 1.405 6.549 18.552 1.00 91.56 234 ARG A C 1
ATOM 1881 O O . ARG A 1 234 ? 1.214 7.750 18.696 1.00 91.56 234 ARG A O 1
ATOM 1888 N N . VAL A 1 235 ? 1.126 5.902 17.420 1.00 91.25 235 VAL A N 1
ATOM 1889 C CA . VAL A 1 235 ? 0.654 6.571 16.196 1.00 91.25 235 VAL A CA 1
ATOM 1890 C C . VAL A 1 235 ? -0.645 7.354 16.438 1.00 91.25 235 VAL A C 1
ATOM 1892 O O . VAL A 1 235 ? -0.794 8.467 15.938 1.00 91.25 235 VAL A O 1
ATOM 1895 N N . PHE A 1 236 ? -1.573 6.823 17.237 1.00 91.75 236 PHE A N 1
ATOM 1896 C CA . PHE A 1 236 ? -2.803 7.523 17.615 1.00 91.75 236 PHE A CA 1
ATOM 1897 C C . PHE A 1 236 ? -2.551 8.719 18.548 1.00 91.75 236 PHE A C 1
ATOM 1899 O O . PHE A 1 236 ? -3.186 9.764 18.409 1.00 91.75 236 PHE A O 1
ATOM 1906 N N . VAL A 1 237 ? -1.655 8.589 19.527 1.00 89.81 237 VAL A N 1
ATOM 1907 C CA . VAL A 1 237 ? -1.348 9.684 20.460 1.00 89.81 237 VAL A CA 1
ATOM 1908 C C . VAL A 1 237 ? -0.677 10.841 19.721 1.00 89.81 237 VAL A C 1
ATOM 1910 O O . VAL A 1 237 ? -1.135 11.980 19.849 1.00 89.81 237 VAL A O 1
ATOM 1913 N N . ASP A 1 238 ? 0.334 10.521 18.914 1.00 88.88 238 ASP A N 1
ATOM 1914 C CA . ASP A 1 238 ? 1.209 11.489 18.248 1.00 88.88 238 ASP A CA 1
ATOM 1915 C C . ASP A 1 238 ? 0.605 12.039 16.944 1.00 88.88 238 ASP A C 1
ATOM 1917 O O . ASP A 1 238 ? 1.014 13.089 16.452 1.00 88.88 238 ASP A O 1
ATOM 1921 N N . GLY A 1 239 ? -0.379 11.340 16.371 1.00 86.12 239 GLY A N 1
ATOM 1922 C CA . GLY A 1 239 ? -0.990 11.688 15.093 1.00 86.12 239 GLY A CA 1
ATOM 1923 C C . GLY A 1 239 ? -1.867 12.943 15.123 1.00 86.12 239 GLY A C 1
ATOM 1924 O O . GLY A 1 239 ? -2.431 13.331 16.148 1.00 86.12 239 GLY A O 1
ATOM 1925 N N . ASN A 1 240 ? -2.048 13.554 13.950 1.00 88.19 240 ASN A N 1
ATOM 1926 C CA . ASN A 1 240 ? -3.089 14.559 13.726 1.00 88.19 240 ASN A CA 1
ATOM 1927 C C . ASN A 1 240 ? -4.497 13.910 13.737 1.00 88.19 240 ASN A C 1
ATOM 1929 O O . ASN A 1 240 ? -4.637 12.693 13.861 1.00 88.19 240 ASN A O 1
ATOM 1933 N N . VAL A 1 241 ? -5.563 14.712 13.624 1.00 88.00 241 VAL A N 1
ATOM 1934 C CA . VAL A 1 241 ? -6.948 14.195 13.658 1.00 88.00 241 VAL A CA 1
ATOM 1935 C C . VAL A 1 241 ? -7.202 13.155 12.561 1.00 88.00 241 VAL A C 1
ATOM 1937 O O . VAL A 1 241 ? -7.822 12.132 12.843 1.00 88.00 241 VAL A O 1
ATOM 1940 N N . ASP A 1 242 ? -6.694 13.371 11.347 1.00 87.12 242 ASP A N 1
ATOM 1941 C CA . ASP A 1 242 ? -6.860 12.435 10.229 1.00 87.12 242 ASP A CA 1
ATOM 1942 C C . ASP A 1 242 ? -6.219 11.075 10.532 1.00 87.12 242 ASP A C 1
ATOM 1944 O O . ASP A 1 242 ? -6.867 10.030 10.455 1.00 87.12 242 ASP A O 1
ATOM 1948 N N . ARG A 1 243 ? -4.977 11.081 11.019 1.00 89.75 243 ARG A N 1
ATOM 1949 C CA . ARG A 1 243 ? -4.268 9.858 11.391 1.00 89.75 243 ARG A CA 1
ATOM 1950 C C . ARG A 1 243 ? -4.940 9.117 12.537 1.00 89.75 243 ARG A C 1
ATOM 1952 O O . ARG A 1 243 ? -5.049 7.892 12.506 1.00 89.75 243 ARG A O 1
ATOM 1959 N N . LYS A 1 244 ? -5.451 9.847 13.532 1.00 91.94 244 LYS A N 1
ATOM 1960 C CA . LYS A 1 244 ? -6.250 9.257 14.616 1.00 91.94 244 LYS A CA 1
ATOM 1961 C C . LYS A 1 244 ? -7.474 8.539 14.067 1.00 91.94 244 LYS A C 1
ATOM 1963 O O . LYS A 1 244 ? -7.745 7.413 14.475 1.00 91.94 244 LYS A O 1
ATOM 1968 N N . LEU A 1 245 ? -8.180 9.155 13.120 1.00 89.62 2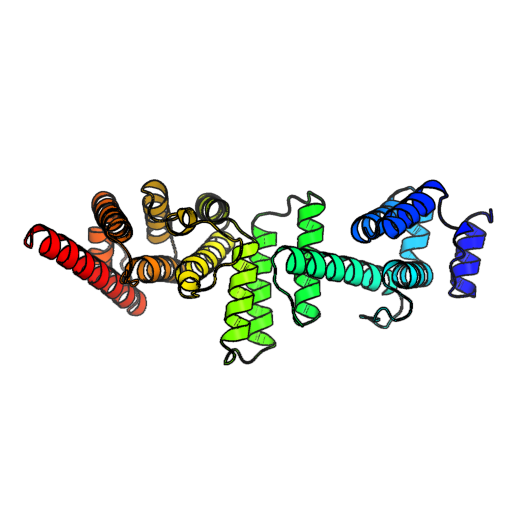45 LEU A N 1
ATOM 1969 C CA . LEU A 1 245 ? -9.327 8.538 12.457 1.00 89.62 245 LEU A CA 1
ATOM 1970 C C . LEU A 1 245 ? -8.927 7.291 11.659 1.00 89.62 245 LEU A C 1
ATOM 1972 O O . LEU A 1 245 ? -9.650 6.301 11.716 1.00 89.62 245 LEU A O 1
ATOM 1976 N N . LYS A 1 246 ? -7.771 7.286 10.984 1.00 89.31 246 LYS A N 1
ATOM 1977 C CA . LYS A 1 246 ? -7.254 6.103 10.273 1.00 89.31 246 LYS A CA 1
ATOM 1978 C C . LYS A 1 246 ? -6.928 4.945 11.221 1.00 89.31 246 LYS A C 1
ATOM 1980 O O . LYS A 1 246 ? -7.322 3.811 10.954 1.00 89.31 246 LYS A O 1
ATOM 1985 N N . VAL A 1 247 ? -6.284 5.217 12.360 1.00 91.25 247 VAL A N 1
ATOM 1986 C CA . VAL A 1 247 ? -6.029 4.187 13.388 1.00 91.25 247 VAL A CA 1
ATOM 1987 C C . VAL A 1 247 ? -7.342 3.641 13.958 1.00 91.25 247 VAL A C 1
ATOM 1989 O O . VAL A 1 247 ? -7.504 2.428 14.076 1.00 91.25 247 VAL A O 1
ATOM 1992 N N . LEU A 1 248 ? -8.310 4.514 14.260 1.00 90.19 248 LEU A N 1
ATOM 1993 C CA . LEU A 1 248 ? -9.636 4.085 14.714 1.00 90.19 248 LEU A CA 1
ATOM 1994 C C . LEU A 1 248 ? -10.362 3.262 13.648 1.00 90.19 248 LEU A C 1
ATOM 1996 O O . LEU A 1 248 ? -10.993 2.270 13.989 1.00 90.19 248 LEU A O 1
ATOM 2000 N N . GLY A 1 249 ? -10.247 3.634 12.371 1.00 87.38 249 GLY A N 1
ATOM 2001 C CA . GLY A 1 249 ? -10.796 2.883 11.244 1.00 87.38 249 GLY A CA 1
ATOM 2002 C C . GLY A 1 249 ? -10.207 1.477 11.139 1.00 87.38 249 GLY A C 1
ATOM 2003 O O . GLY A 1 249 ? -10.955 0.517 10.958 1.00 87.38 249 GLY A O 1
ATOM 2004 N N . LEU A 1 250 ? -8.892 1.339 11.331 1.00 86.44 250 LEU A N 1
ATOM 2005 C CA . LEU A 1 250 ? -8.219 0.040 11.387 1.00 86.44 250 LEU A CA 1
ATOM 2006 C C . LEU A 1 250 ? -8.736 -0.811 12.552 1.00 86.44 250 LEU A C 1
ATOM 2008 O O . LEU A 1 250 ? -9.167 -1.941 12.341 1.00 86.44 250 LEU A O 1
ATOM 2012 N N . TRP A 1 251 ? -8.757 -0.268 13.772 1.00 86.56 251 TRP A N 1
ATOM 2013 C CA . TRP A 1 251 ? -9.276 -0.991 14.938 1.00 86.56 251 TRP A CA 1
ATOM 2014 C C . TRP A 1 251 ? -10.742 -1.360 14.801 1.00 86.56 251 TRP A C 1
ATOM 2016 O O . TRP A 1 251 ? -11.128 -2.462 15.173 1.00 86.56 251 TRP A O 1
ATOM 2026 N N . ASN A 1 252 ? -11.547 -0.464 14.239 1.00 85.19 252 ASN A N 1
ATOM 2027 C CA . ASN A 1 252 ? -12.942 -0.730 13.953 1.00 85.19 252 ASN A CA 1
ATOM 2028 C C . ASN A 1 252 ? -13.089 -1.962 13.055 1.00 85.19 252 ASN A C 1
ATOM 2030 O O . ASN A 1 252 ? -13.885 -2.831 13.367 1.00 85.19 252 ASN A O 1
ATOM 2034 N N . ARG A 1 253 ? -12.282 -2.090 11.996 1.00 81.00 253 ARG A N 1
ATOM 2035 C CA . ARG A 1 253 ? -12.310 -3.255 11.091 1.00 81.00 253 ARG A CA 1
ATOM 2036 C C . ARG A 1 253 ? -11.845 -4.538 11.780 1.00 81.00 253 ARG A C 1
ATOM 2038 O O . ARG A 1 253 ? -12.529 -5.553 11.695 1.00 81.00 253 ARG A O 1
ATOM 2045 N N . LEU A 1 254 ? -10.752 -4.466 12.543 1.00 78.44 254 LEU A N 1
ATOM 2046 C CA . LEU A 1 254 ? -10.230 -5.602 13.316 1.00 78.44 254 LEU A CA 1
ATOM 2047 C C . LEU A 1 254 ? -11.209 -6.096 14.399 1.00 78.44 254 LEU A C 1
ATOM 2049 O O . LEU A 1 254 ? -11.167 -7.265 14.773 1.00 78.44 254 LEU A O 1
ATOM 2053 N N . LEU A 1 255 ? -12.074 -5.220 14.924 1.00 78.06 255 LEU A N 1
ATOM 2054 C CA . LEU A 1 255 ? -13.027 -5.544 15.992 1.00 78.06 255 LEU A CA 1
ATOM 2055 C C . LEU A 1 255 ? -14.446 -5.841 15.501 1.00 78.06 255 LEU A C 1
ATOM 2057 O O . LEU A 1 255 ? -15.141 -6.651 16.121 1.00 78.06 255 LEU A O 1
ATOM 2061 N N . ALA A 1 256 ? -14.902 -5.171 14.438 1.00 74.56 256 ALA A N 1
ATOM 2062 C CA . ALA A 1 256 ? -16.262 -5.289 13.911 1.00 74.56 256 ALA A CA 1
ATOM 2063 C C . ALA A 1 256 ? -16.547 -6.685 13.366 1.00 74.56 256 ALA A C 1
ATOM 2065 O O . ALA A 1 256 ? -17.697 -7.121 13.349 1.00 74.56 256 ALA A O 1
ATOM 2066 N N . ARG A 1 257 ? -15.499 -7.416 12.987 1.00 65.50 257 ARG A N 1
ATOM 2067 C CA . ARG A 1 257 ? -15.628 -8.764 12.466 1.00 65.50 257 ARG A CA 1
ATOM 2068 C C . ARG A 1 257 ? -16.112 -9.727 13.545 1.00 65.50 257 ARG A C 1
ATOM 2070 O O . ARG A 1 257 ? -15.374 -10.083 14.457 1.00 65.50 257 ARG A O 1
ATOM 2077 N N . LEU A 1 258 ? -17.398 -10.074 13.480 1.00 50.69 258 LEU A N 1
ATOM 2078 C CA . LEU A 1 258 ? -17.996 -11.187 14.213 1.00 50.69 258 LEU A CA 1
ATOM 2079 C C . LEU A 1 258 ? -17.467 -12.466 13.560 1.00 50.69 258 LEU A C 1
ATOM 2081 O O . LEU A 1 258 ? -17.743 -12.667 12.379 1.00 50.69 258 LEU A O 1
ATOM 2085 N N . PRO A 1 259 ? -16.684 -13.304 14.253 1.00 48.00 259 PRO A N 1
ATOM 2086 C CA . PRO A 1 259 ? -16.349 -14.596 13.693 1.00 48.00 259 PRO A CA 1
ATOM 2087 C C . PRO A 1 259 ? -17.637 -15.421 13.614 1.00 48.00 259 PRO A C 1
ATOM 2089 O O . PRO A 1 259 ? -18.215 -15.783 14.638 1.00 48.00 259 PRO A O 1
ATOM 2092 N N . ASP A 1 260 ? -18.053 -15.769 12.399 1.00 48.44 260 ASP A N 1
ATOM 2093 C CA . ASP A 1 260 ? -18.869 -16.968 12.167 1.00 48.44 260 ASP A CA 1
ATOM 2094 C C . ASP A 1 260 ? -18.009 -18.250 12.263 1.00 48.44 260 ASP A C 1
ATOM 2096 O O . ASP A 1 260 ? -18.459 -19.354 11.957 1.00 48.44 260 ASP A O 1
ATOM 2100 N N . THR A 1 261 ? -16.752 -18.149 12.706 1.00 49.97 261 THR A N 1
ATOM 2101 C CA . THR A 1 261 ? -15.752 -19.203 12.541 1.00 49.97 261 THR A CA 1
ATOM 2102 C C . THR A 1 261 ? -14.931 -19.453 13.805 1.00 49.97 261 THR A C 1
ATOM 2104 O O . THR A 1 261 ? -14.188 -18.609 14.264 1.00 49.97 261 THR A O 1
ATOM 2107 N N . THR A 1 262 ? -15.015 -20.685 14.314 1.00 56.91 262 THR A N 1
ATOM 2108 C CA . THR A 1 262 ? -14.069 -21.381 15.215 1.00 56.91 262 THR A CA 1
ATOM 2109 C C . THR A 1 262 ? -13.737 -20.777 16.596 1.00 56.91 262 THR A C 1
ATOM 2111 O O . THR A 1 262 ? -13.534 -19.587 16.787 1.00 56.91 262 THR A O 1
ATOM 2114 N N . ALA A 1 263 ? -13.553 -21.654 17.591 1.00 59.97 263 ALA A N 1
ATOM 2115 C CA . ALA A 1 263 ? -13.130 -21.274 18.947 1.00 59.97 263 ALA A CA 1
ATOM 2116 C C . ALA A 1 263 ? -11.750 -20.579 19.011 1.00 59.97 263 ALA A C 1
ATOM 2118 O O . ALA A 1 263 ? -11.408 -19.985 20.031 1.00 59.97 263 ALA A O 1
ATOM 2119 N N . GLN A 1 264 ? -10.946 -20.671 17.947 1.00 60.41 264 GLN A N 1
ATOM 2120 C CA . GLN A 1 264 ? -9.614 -20.076 17.877 1.00 60.41 264 GLN A CA 1
ATOM 2121 C C . GLN A 1 264 ? -9.676 -18.563 17.617 1.00 60.41 264 GLN A C 1
ATOM 2123 O O . GLN A 1 264 ? -8.968 -17.812 18.288 1.00 60.41 264 GLN A O 1
ATOM 2128 N N . ASP A 1 265 ? -10.560 -18.114 16.722 1.00 62.59 265 ASP A N 1
ATOM 2129 C CA . ASP A 1 265 ? -10.736 -16.687 16.408 1.00 62.59 265 ASP A CA 1
ATOM 2130 C C . ASP A 1 265 ? -11.247 -15.924 17.646 1.00 62.59 265 ASP A C 1
ATOM 2132 O O . ASP A 1 265 ? -10.806 -14.815 17.947 1.00 62.59 265 ASP A O 1
ATOM 2136 N N . ASP A 1 266 ? -12.096 -16.568 18.450 1.00 63.19 266 ASP A N 1
ATOM 2137 C CA . ASP A 1 266 ? -12.599 -16.026 19.716 1.00 63.19 266 ASP A CA 1
ATOM 2138 C C . ASP A 1 266 ? -11.501 -15.809 20.772 1.00 63.19 266 ASP A C 1
ATOM 2140 O O . ASP A 1 266 ? -11.506 -14.805 21.493 1.00 63.19 266 ASP A O 1
ATOM 2144 N N . ILE A 1 267 ? -10.555 -16.750 20.883 1.00 66.25 267 ILE A N 1
ATOM 2145 C CA . ILE A 1 267 ? -9.410 -16.639 21.801 1.00 66.25 267 ILE A CA 1
ATOM 2146 C C . ILE A 1 267 ? -8.519 -15.468 21.383 1.00 66.25 267 ILE A C 1
ATOM 2148 O O . ILE A 1 267 ? -8.011 -14.741 22.239 1.00 66.25 267 ILE A O 1
ATOM 2152 N N . GLU A 1 268 ? -8.343 -15.262 20.082 1.00 66.75 268 GLU A N 1
ATOM 2153 C CA . GLU A 1 268 ? -7.473 -14.227 19.524 1.00 66.75 268 GLU A CA 1
ATOM 2154 C C . GLU A 1 268 ? -8.089 -12.832 19.653 1.00 66.75 268 GLU A C 1
ATOM 2156 O O . GLU A 1 268 ? -7.435 -11.930 20.183 1.00 66.75 268 GLU A O 1
ATOM 2161 N N . VAL A 1 269 ? -9.370 -12.666 19.304 1.00 70.69 269 VAL A N 1
ATOM 2162 C CA . VAL A 1 269 ? -10.108 -11.416 19.556 1.00 70.69 269 VAL A CA 1
ATOM 2163 C C . VAL A 1 269 ? -10.121 -11.104 21.052 1.00 70.69 269 VAL A C 1
ATOM 2165 O O . VAL A 1 269 ? -9.886 -9.964 21.453 1.00 70.69 269 VAL A O 1
ATOM 2168 N N . GLY A 1 270 ? -10.317 -12.112 21.903 1.00 72.56 270 GLY A N 1
ATOM 2169 C CA . GLY A 1 270 ? -10.259 -11.920 23.346 1.00 72.56 270 GLY A CA 1
ATOM 2170 C C . GLY A 1 270 ? -8.874 -11.518 23.856 1.00 72.56 270 GLY A C 1
ATOM 2171 O O . GLY A 1 270 ? -8.759 -10.598 24.668 1.00 72.56 270 GLY A O 1
ATOM 2172 N N . SER A 1 271 ? -7.816 -12.152 23.347 1.00 75.50 271 SER A N 1
ATOM 2173 C CA . SER A 1 271 ? -6.422 -11.791 23.632 1.00 75.50 271 SER A CA 1
ATOM 2174 C C . SER A 1 271 ? -6.127 -10.350 23.217 1.00 75.50 271 SER A C 1
ATOM 2176 O O . SER A 1 271 ? -5.538 -9.594 23.986 1.00 75.50 271 SER A O 1
ATOM 2178 N N . TYR A 1 272 ? -6.609 -9.928 22.050 1.00 77.81 272 TYR A N 1
ATOM 2179 C CA . TYR A 1 272 ? -6.460 -8.560 21.575 1.00 77.81 272 TYR A CA 1
ATOM 2180 C C . TYR A 1 272 ? -7.138 -7.539 22.475 1.00 77.81 272 TYR A C 1
ATOM 2182 O O . TYR A 1 272 ? -6.518 -6.557 22.875 1.00 77.81 272 TYR A O 1
ATOM 2190 N N . VAL A 1 273 ? -8.401 -7.779 22.827 1.00 81.31 273 VAL A N 1
ATOM 2191 C CA . VAL A 1 273 ? -9.157 -6.907 23.729 1.00 81.31 273 VAL A CA 1
ATOM 2192 C C . VAL A 1 273 ? -8.416 -6.762 25.060 1.00 81.31 273 VAL A C 1
ATOM 2194 O O . VAL A 1 273 ? -8.224 -5.642 25.531 1.00 81.31 273 VAL A O 1
ATOM 2197 N N . ILE A 1 274 ? -7.918 -7.868 25.624 1.00 81.38 274 ILE A N 1
ATOM 2198 C CA . ILE A 1 274 ? -7.104 -7.857 26.847 1.00 81.38 274 ILE A CA 1
ATOM 2199 C C . ILE A 1 274 ? -5.830 -7.030 26.649 1.00 81.38 274 ILE A C 1
ATOM 2201 O O . ILE A 1 274 ? -5.526 -6.163 27.463 1.00 81.38 274 ILE A O 1
ATOM 2205 N N . GLN A 1 275 ? -5.098 -7.231 25.557 1.00 82.38 275 GLN A N 1
ATOM 2206 C CA . GLN A 1 275 ? -3.863 -6.492 25.301 1.00 82.38 275 GLN A CA 1
ATOM 2207 C C . GLN A 1 275 ? -4.107 -4.993 25.082 1.00 82.38 275 GLN A C 1
ATOM 2209 O O . GLN A 1 275 ? -3.316 -4.170 25.545 1.00 82.38 275 GLN A O 1
ATOM 2214 N N . VAL A 1 276 ? -5.204 -4.603 24.431 1.00 82.00 276 VAL A N 1
ATOM 2215 C CA . VAL A 1 276 ? -5.617 -3.198 24.317 1.00 82.00 276 VAL A CA 1
ATOM 2216 C C . VAL A 1 276 ? -5.888 -2.610 25.705 1.00 82.00 276 VAL A C 1
ATOM 2218 O O . VAL A 1 276 ? -5.445 -1.494 26.000 1.00 82.00 276 VAL A O 1
ATOM 2221 N N . MET A 1 277 ? -6.571 -3.360 26.576 1.00 81.00 277 MET A N 1
ATOM 2222 C CA . MET A 1 277 ? -6.810 -2.958 27.965 1.00 81.00 277 MET A CA 1
ATOM 2223 C C . MET A 1 277 ? -5.499 -2.772 28.733 1.00 81.00 277 MET A C 1
ATOM 2225 O O . MET A 1 277 ? -5.294 -1.719 29.334 1.00 81.00 277 MET A O 1
ATOM 2229 N N . GLU A 1 278 ? -4.588 -3.746 28.661 1.00 84.38 278 GLU A N 1
ATOM 2230 C CA . GLU A 1 278 ? -3.268 -3.689 29.304 1.00 84.38 278 GLU A CA 1
ATOM 2231 C C . GLU A 1 278 ? -2.418 -2.516 28.807 1.00 84.38 278 GLU A C 1
ATOM 2233 O O . GLU A 1 278 ? -1.639 -1.939 29.563 1.00 84.38 278 GLU A O 1
ATOM 2238 N N . ASN A 1 279 ? -2.585 -2.121 27.544 1.00 82.56 279 ASN A N 1
ATOM 2239 C CA . ASN A 1 279 ? -1.893 -0.976 26.966 1.00 82.56 279 ASN A CA 1
ATOM 2240 C C . ASN A 1 279 ? -2.541 0.374 27.330 1.00 82.56 279 ASN A C 1
ATOM 2242 O O . ASN A 1 279 ? -2.098 1.406 26.827 1.00 82.56 279 ASN A O 1
ATOM 2246 N N . GLY A 1 280 ? -3.569 0.425 28.186 1.00 84.69 280 GLY A N 1
ATOM 2247 C CA . GLY A 1 280 ? -4.202 1.675 28.637 1.00 84.69 280 GLY A CA 1
ATOM 2248 C C . GLY A 1 280 ? -4.956 2.429 27.533 1.00 84.69 280 GLY A C 1
ATOM 2249 O O . GLY A 1 280 ? -5.192 3.631 27.637 1.00 84.69 280 GLY A O 1
ATOM 2250 N N . MET A 1 281 ? -5.309 1.744 26.445 1.00 84.81 281 MET A N 1
ATOM 2251 C CA . MET A 1 281 ? -6.009 2.352 25.311 1.00 84.81 281 MET A CA 1
ATOM 2252 C C . MET A 1 281 ? -7.458 2.713 25.637 1.00 84.81 281 MET A C 1
ATOM 2254 O O . MET A 1 281 ? -7.947 3.736 25.163 1.00 84.81 281 MET A O 1
ATOM 2258 N N . LEU A 1 282 ? -8.142 1.921 26.471 1.00 86.19 282 LEU A N 1
ATOM 2259 C CA . LEU A 1 282 ? -9.523 2.217 26.864 1.00 86.19 282 LEU A CA 1
ATOM 2260 C C . LEU A 1 282 ? -9.639 3.571 27.565 1.00 86.19 282 LEU A C 1
ATOM 2262 O O . LEU A 1 282 ? -10.521 4.358 27.236 1.00 86.19 282 LEU A O 1
ATOM 2266 N N . GLU A 1 283 ? -8.731 3.861 28.498 1.00 88.44 283 GLU A N 1
ATOM 2267 C CA . GLU A 1 283 ? -8.704 5.143 29.203 1.00 88.44 283 GLU A CA 1
ATOM 2268 C C . GLU A 1 283 ? -8.502 6.306 28.224 1.00 88.44 283 GLU A C 1
ATOM 2270 O O . GLU A 1 283 ? -9.221 7.303 28.281 1.00 88.44 283 GLU A O 1
ATOM 2275 N N . LEU A 1 284 ? -7.584 6.146 27.267 1.00 88.69 284 LEU A N 1
ATOM 2276 C CA . LEU A 1 284 ? -7.324 7.138 26.228 1.00 88.69 284 LEU A CA 1
ATOM 2277 C C . LEU A 1 284 ? -8.564 7.414 25.359 1.00 88.69 284 LEU A C 1
ATOM 2279 O O . LEU A 1 284 ? -8.914 8.576 25.134 1.00 88.69 284 LEU A O 1
ATOM 2283 N N . LEU A 1 285 ? -9.252 6.366 24.896 1.00 89.56 285 LEU A N 1
ATOM 2284 C CA .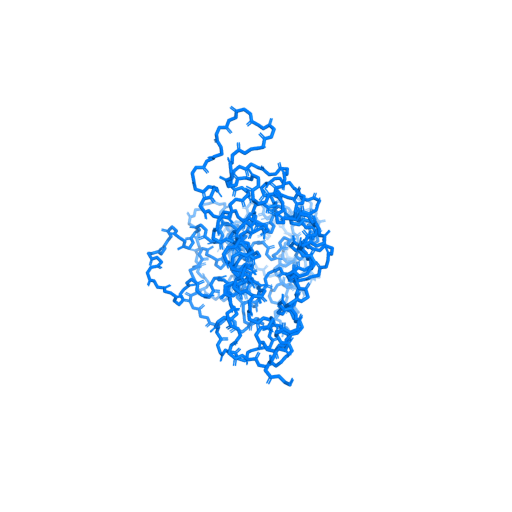 LEU A 1 285 ? -10.473 6.496 24.096 1.00 89.56 285 LEU A CA 1
ATOM 2285 C C . LEU A 1 285 ? -11.603 7.147 24.904 1.00 89.56 285 LEU A C 1
ATOM 2287 O O . LEU A 1 285 ? -12.237 8.085 24.424 1.00 89.56 285 LEU A O 1
ATOM 2291 N N . VAL A 1 286 ? -11.815 6.717 26.153 1.00 90.19 286 VAL A N 1
ATOM 2292 C CA . VAL A 1 286 ? -12.841 7.279 27.047 1.00 90.19 286 VAL A CA 1
ATOM 2293 C C . VAL A 1 286 ? -12.584 8.760 27.322 1.00 90.19 286 VAL A C 1
ATOM 2295 O O . VAL A 1 286 ? -13.511 9.566 27.240 1.00 90.19 286 VAL A O 1
ATOM 2298 N N . ASN A 1 287 ? -11.338 9.141 27.606 1.00 87.94 287 ASN A N 1
ATOM 2299 C CA . ASN A 1 287 ? -10.964 10.538 27.827 1.00 87.94 287 ASN A CA 1
ATOM 2300 C C . ASN A 1 287 ? -11.154 11.385 26.562 1.00 87.94 287 ASN A C 1
ATOM 2302 O O . ASN A 1 287 ? -11.580 12.537 26.651 1.00 87.94 287 ASN A O 1
ATOM 2306 N N . THR A 1 288 ? -10.908 10.803 25.384 1.00 86.88 288 THR A N 1
ATOM 2307 C CA . THR A 1 288 ? -11.155 11.462 24.093 1.00 86.88 288 THR A CA 1
ATOM 2308 C C . THR A 1 288 ? -12.649 11.711 23.874 1.00 86.88 288 THR A C 1
ATOM 2310 O O . THR A 1 288 ? -13.034 12.829 23.540 1.00 86.88 288 THR A O 1
ATOM 2313 N N . VAL A 1 289 ? -13.507 10.715 24.133 1.00 87.19 289 VAL A N 1
ATOM 2314 C CA . VAL A 1 289 ? -14.975 10.849 24.025 1.00 87.19 289 VAL A CA 1
ATOM 2315 C C . VAL A 1 289 ? -15.514 11.899 24.997 1.00 87.19 289 VAL A C 1
ATOM 2317 O O . VAL A 1 289 ? -16.318 12.748 24.611 1.00 87.19 289 VAL A O 1
ATOM 2320 N N . LYS A 1 290 ? -15.042 11.880 26.249 1.00 85.06 290 LYS A N 1
ATOM 2321 C CA . LYS A 1 290 ? -15.439 12.843 27.289 1.00 85.06 290 LYS A CA 1
ATOM 2322 C C . LYS A 1 290 ? -14.939 14.265 27.022 1.00 85.06 290 LYS A C 1
ATOM 2324 O O . LYS A 1 290 ? -15.405 15.194 27.675 1.00 85.06 290 LYS A O 1
ATOM 2329 N N . GLY A 1 291 ? -13.991 14.442 26.099 1.00 75.38 291 GLY A N 1
ATOM 2330 C CA . GLY A 1 291 ? -13.330 15.724 25.869 1.00 75.38 291 GLY A CA 1
ATOM 2331 C C . GLY A 1 291 ? -12.469 16.175 27.053 1.00 75.38 291 GLY A C 1
ATOM 2332 O O . GLY A 1 291 ? -12.205 17.363 27.190 1.00 75.38 291 GLY A O 1
ATOM 2333 N N . THR A 1 292 ? -12.040 15.251 27.917 1.00 65.44 292 THR A N 1
ATOM 2334 C CA . THR A 1 292 ? -11.284 15.539 29.151 1.00 65.44 292 THR A CA 1
ATOM 2335 C C . THR A 1 292 ? -9.767 15.404 28.966 1.00 65.44 292 THR A C 1
ATOM 2337 O O . THR A 1 292 ? -9.042 15.158 29.927 1.00 65.44 292 THR A O 1
ATOM 2340 N N . GLY A 1 293 ? -9.272 15.533 27.731 1.00 58.38 293 GLY A N 1
ATOM 2341 C CA . GLY A 1 293 ? -7.843 15.497 27.405 1.00 58.38 293 GLY A CA 1
ATOM 2342 C C . GLY A 1 293 ? -7.138 16.843 27.621 1.00 58.38 293 GLY A C 1
ATOM 2343 O O . GLY A 1 293 ? -7.768 17.893 27.632 1.00 58.38 293 GLY A O 1
ATOM 2344 N N . THR A 1 294 ? -5.809 16.822 27.745 1.00 48.19 294 THR A N 1
ATOM 2345 C CA . THR A 1 294 ? -4.934 17.988 28.005 1.00 48.19 294 THR A CA 1
ATOM 2346 C C . THR A 1 294 ? -4.870 19.032 26.880 1.00 48.19 294 THR A C 1
ATOM 2348 O O . THR A 1 294 ? -4.141 20.015 26.998 1.00 48.19 294 THR A O 1
ATOM 2351 N N . SER A 1 295 ? -5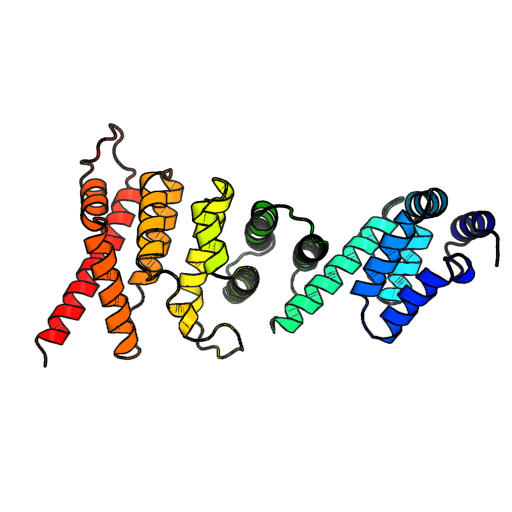.615 18.849 25.788 1.00 49.34 295 SER A N 1
ATOM 2352 C CA . SER A 1 295 ? -5.683 19.808 24.688 1.00 49.34 295 SER A CA 1
ATOM 2353 C C . SER A 1 295 ? -6.890 20.724 24.877 1.00 49.34 295 SER A C 1
ATOM 2355 O O . SER A 1 295 ? -8.021 20.264 24.982 1.00 49.34 295 SER A O 1
ATOM 2357 N N . SER A 1 296 ? -6.650 22.034 24.896 1.00 42.56 296 SER A N 1
ATOM 2358 C CA . SER A 1 296 ? -7.656 23.097 25.022 1.00 42.56 296 SER A CA 1
ATOM 2359 C C . SER A 1 296 ? -8.563 23.263 23.790 1.00 42.56 296 SER A C 1
ATOM 2361 O O . SER A 1 296 ? -9.337 24.218 23.719 1.00 42.56 296 SER A O 1
ATOM 2363 N N . VAL A 1 297 ? -8.485 22.348 22.822 1.00 50.00 297 VAL A N 1
ATOM 2364 C CA . VAL A 1 297 ? -9.331 22.316 21.628 1.00 50.00 297 VAL A CA 1
ATOM 2365 C C . VAL A 1 297 ? -10.374 21.210 21.815 1.00 50.00 297 VAL A C 1
ATOM 2367 O O . VAL A 1 297 ? -9.985 20.066 22.061 1.00 50.00 297 VAL A O 1
ATOM 2370 N N . PRO A 1 298 ? -11.687 21.501 21.706 1.00 54.53 298 PRO A N 1
ATOM 2371 C CA . PRO A 1 298 ? -12.717 20.470 21.753 1.00 54.53 298 PRO A CA 1
ATOM 2372 C C . PRO A 1 298 ? -12.386 19.386 20.730 1.00 54.53 298 PRO A C 1
ATOM 2374 O O . PRO A 1 298 ? -12.183 19.695 19.556 1.00 54.53 298 PRO A O 1
ATOM 2377 N N . ALA A 1 299 ? -12.308 18.129 21.170 1.00 61.81 299 ALA A N 1
ATOM 2378 C CA . ALA A 1 299 ? -12.060 17.023 20.258 1.00 61.81 299 ALA A CA 1
ATOM 2379 C C . ALA A 1 299 ? -13.100 17.050 19.126 1.00 61.81 299 ALA A C 1
ATOM 2381 O O . ALA A 1 299 ? -14.307 17.160 19.381 1.00 61.81 299 ALA A O 1
ATOM 2382 N N . ASP A 1 300 ? -12.606 16.964 17.889 1.00 80.25 300 ASP A N 1
ATOM 2383 C CA . ASP A 1 300 ? -13.410 16.894 16.672 1.00 80.25 300 ASP A CA 1
ATOM 2384 C C . ASP A 1 300 ? -14.581 15.913 16.872 1.00 80.25 300 ASP A C 1
ATOM 2386 O O . ASP A 1 300 ? -14.400 14.820 17.421 1.00 80.25 300 ASP A O 1
ATOM 2390 N N . ALA A 1 301 ? -15.800 16.318 16.505 1.00 85.12 301 ALA A N 1
ATOM 2391 C CA . ALA A 1 301 ? -16.994 15.494 16.702 1.00 85.12 301 ALA A CA 1
ATOM 2392 C C . ALA A 1 301 ? -16.844 14.116 16.038 1.00 85.12 301 ALA A C 1
ATOM 2394 O O . ALA A 1 301 ? -17.123 13.101 16.670 1.00 85.12 301 ALA A O 1
ATOM 2395 N N . LYS A 1 302 ? -16.262 14.069 14.833 1.00 87.31 302 LYS A N 1
ATOM 2396 C CA . LYS A 1 302 ? -16.002 12.829 14.094 1.00 87.31 302 LYS A CA 1
ATOM 2397 C C . LYS A 1 302 ? -15.028 11.919 14.840 1.00 87.31 302 LYS A C 1
ATOM 2399 O O . LYS A 1 302 ? -15.191 10.698 14.840 1.00 87.31 302 LYS A O 1
ATOM 2404 N N . LEU A 1 303 ? -14.018 12.503 15.486 1.00 89.00 303 LEU A N 1
ATOM 2405 C CA . LEU A 1 303 ? -13.054 11.759 16.296 1.00 89.00 303 LEU A CA 1
ATOM 2406 C C . LEU A 1 303 ? -13.721 11.162 17.539 1.00 89.00 303 LEU A C 1
ATOM 2408 O O . LEU A 1 303 ? -13.491 9.995 17.850 1.00 89.00 303 LEU A O 1
ATOM 2412 N N . ARG A 1 304 ? -14.574 11.931 18.226 1.00 89.88 304 ARG A N 1
ATOM 2413 C CA . ARG A 1 304 ? -15.333 11.441 19.387 1.00 89.88 304 ARG A CA 1
ATOM 2414 C C . ARG A 1 304 ? -16.273 10.301 19.011 1.00 89.88 304 ARG A C 1
ATOM 2416 O O . ARG A 1 304 ? -16.253 9.275 19.686 1.00 89.88 304 ARG A O 1
ATOM 2423 N N . ASP A 1 305 ? -17.017 10.449 17.922 1.00 89.31 305 ASP A N 1
ATOM 2424 C CA . ASP A 1 305 ? -17.946 9.424 17.441 1.00 89.31 305 ASP A CA 1
ATOM 2425 C C . ASP A 1 305 ? -17.203 8.140 17.046 1.00 89.31 305 ASP A C 1
ATOM 2427 O O . ASP A 1 305 ? -17.607 7.038 17.415 1.00 89.31 305 ASP A O 1
ATOM 2431 N N . SER A 1 306 ? -16.052 8.276 16.380 1.00 90.31 306 SER A N 1
ATOM 2432 C CA . SER A 1 306 ? -15.218 7.131 15.993 1.00 90.31 306 SER A CA 1
ATOM 2433 C C . SER A 1 306 ? -14.621 6.413 17.213 1.00 90.31 306 SER A C 1
ATOM 2435 O O . SER A 1 306 ? -14.606 5.184 17.263 1.00 90.31 306 SER A O 1
ATOM 2437 N N . CYS A 1 307 ? -14.177 7.156 18.235 1.00 91.62 307 CYS A N 1
ATOM 2438 C CA . CYS A 1 307 ? -13.732 6.575 19.506 1.00 91.62 307 CYS A CA 1
ATOM 2439 C C . CYS A 1 307 ? -14.871 5.844 20.231 1.00 91.62 307 CYS A C 1
ATOM 2441 O O . CYS A 1 307 ? -14.659 4.758 20.770 1.00 91.62 307 CYS A O 1
ATOM 2443 N N . ALA A 1 308 ? -16.073 6.426 20.250 1.00 90.56 308 ALA A N 1
ATOM 2444 C CA . ALA A 1 308 ? -17.246 5.817 20.869 1.00 90.56 308 ALA A CA 1
ATOM 2445 C C . ALA A 1 308 ? -17.639 4.508 20.169 1.00 90.56 308 ALA A C 1
ATOM 2447 O O . ALA A 1 308 ? -17.935 3.522 20.843 1.00 90.56 308 ALA A O 1
ATOM 2448 N N . LEU A 1 309 ? -17.570 4.472 18.836 1.00 90.19 309 LEU A N 1
ATOM 2449 C CA . LEU A 1 309 ? -17.826 3.267 18.050 1.00 90.19 309 LEU A CA 1
ATOM 2450 C C . LEU A 1 309 ? -16.842 2.141 18.393 1.00 90.19 309 LEU A C 1
ATOM 2452 O O . LEU A 1 309 ? -17.254 1.022 18.688 1.00 90.19 309 LEU A O 1
ATOM 2456 N N . VAL A 1 310 ? -15.543 2.444 18.428 1.00 89.56 310 VAL A N 1
ATOM 2457 C CA . VAL A 1 310 ? -14.509 1.464 18.796 1.00 89.56 310 VAL A CA 1
ATOM 2458 C C . VAL A 1 310 ? -14.712 0.951 20.230 1.00 89.56 310 VAL A C 1
ATOM 2460 O O . VAL A 1 310 ? -14.613 -0.251 20.475 1.00 89.56 310 VAL A O 1
ATOM 2463 N N . LEU A 1 311 ? -15.060 1.829 21.179 1.00 90.88 311 LEU A N 1
ATOM 2464 C CA . LEU A 1 311 ? -15.399 1.430 22.552 1.00 90.88 311 LEU A CA 1
ATOM 2465 C C . LEU A 1 311 ? -16.617 0.500 22.609 1.00 90.88 311 LEU A C 1
ATOM 2467 O O . LEU A 1 311 ? -16.595 -0.472 23.364 1.00 90.88 311 LEU A O 1
ATOM 2471 N N . ALA A 1 312 ? -17.651 0.764 21.807 1.00 89.00 312 ALA A N 1
ATOM 2472 C CA . ALA A 1 312 ? -18.827 -0.097 21.729 1.00 89.00 312 ALA A CA 1
ATOM 2473 C C . ALA A 1 312 ? -18.457 -1.509 21.249 1.00 89.00 312 ALA A C 1
ATOM 2475 O O . ALA A 1 312 ? -18.902 -2.489 21.849 1.00 89.00 312 ALA A O 1
ATOM 2476 N N . TYR A 1 313 ? -17.579 -1.627 20.246 1.00 86.69 313 TYR A N 1
ATOM 2477 C CA . TYR A 1 313 ? -17.070 -2.928 19.812 1.00 86.69 313 TYR A CA 1
ATOM 2478 C C . TYR A 1 313 ? -16.258 -3.633 20.901 1.00 86.69 313 TYR A C 1
ATOM 2480 O O . TYR A 1 313 ? -16.475 -4.819 21.138 1.00 86.69 313 TYR A O 1
ATOM 2488 N N . PHE A 1 314 ? -15.390 -2.925 21.630 1.00 86.69 314 PHE A N 1
ATOM 2489 C CA . PHE A 1 314 ? -14.691 -3.515 22.778 1.00 86.69 314 PHE A CA 1
ATOM 2490 C C . PHE A 1 314 ? -15.663 -4.047 23.838 1.00 86.69 314 PHE A C 1
ATOM 2492 O O . PHE A 1 314 ? -15.493 -5.165 24.323 1.00 86.69 314 PHE A O 1
ATOM 2499 N N . SER A 1 315 ? -16.696 -3.274 24.186 1.00 85.94 315 SER A N 1
ATOM 2500 C CA . SER A 1 315 ? -17.717 -3.705 25.147 1.00 85.94 315 SER A CA 1
ATOM 2501 C C . SER A 1 315 ? -18.491 -4.932 24.665 1.00 85.94 315 SER A C 1
ATOM 2503 O O . SER A 1 315 ? -18.708 -5.851 25.455 1.00 85.94 315 SER A O 1
ATOM 2505 N N . LEU A 1 316 ? -18.860 -4.976 23.382 1.00 84.88 316 LEU A N 1
ATOM 2506 C CA . LEU A 1 316 ? -19.534 -6.128 22.785 1.00 84.88 316 LEU A CA 1
ATOM 2507 C C . LEU A 1 316 ? -18.669 -7.392 22.891 1.00 84.88 316 LEU A C 1
ATOM 2509 O O . LEU A 1 316 ? -19.149 -8.421 23.363 1.00 84.88 316 LEU A O 1
ATOM 2513 N N . ARG A 1 317 ? -17.377 -7.300 22.548 1.00 81.38 317 ARG A N 1
ATOM 2514 C CA . ARG A 1 317 ? -16.451 -8.441 22.632 1.00 81.38 317 ARG A CA 1
ATOM 2515 C C . ARG A 1 317 ? -16.242 -8.926 24.062 1.00 81.38 317 ARG A C 1
ATOM 2517 O O . ARG A 1 317 ? -16.300 -10.127 24.310 1.00 81.38 317 ARG A O 1
ATOM 2524 N N . LEU A 1 318 ? -16.076 -8.014 25.021 1.00 81.69 318 LEU A N 1
ATOM 2525 C CA . LEU A 1 318 ? -15.982 -8.379 26.439 1.00 81.69 318 LEU A CA 1
ATOM 2526 C C . LEU A 1 318 ? -17.245 -9.092 26.937 1.00 81.69 318 LEU A C 1
ATOM 2528 O O . LEU A 1 318 ? -17.152 -10.073 27.677 1.00 81.69 318 LEU A O 1
ATOM 2532 N N . TYR A 1 319 ? -18.423 -8.615 26.528 1.00 83.44 319 TYR A N 1
ATOM 2533 C CA . TYR A 1 319 ? -19.692 -9.245 26.876 1.00 83.44 319 TYR A CA 1
ATOM 2534 C C . TYR A 1 319 ? -19.793 -10.669 26.313 1.00 83.44 319 TYR A C 1
ATOM 2536 O O . TYR A 1 319 ? -20.130 -11.596 27.050 1.00 83.44 319 TYR A O 1
ATOM 2544 N N . GLU A 1 320 ? -19.446 -10.871 25.040 1.00 79.69 320 GLU A N 1
ATOM 2545 C CA . GLU A 1 320 ? -19.457 -12.191 24.397 1.00 79.69 320 GLU A CA 1
ATOM 2546 C C . GLU A 1 320 ? -18.501 -13.180 25.075 1.00 79.69 320 GLU A C 1
ATOM 2548 O O . GLU A 1 320 ? -18.882 -14.324 25.342 1.00 79.69 320 GLU A O 1
ATOM 2553 N N . MET A 1 321 ? -17.289 -12.728 25.416 1.00 77.88 321 MET A N 1
ATOM 2554 C CA . MET A 1 321 ? -16.306 -13.529 26.149 1.00 77.88 321 MET A CA 1
ATOM 2555 C C . MET A 1 321 ? -16.832 -13.974 27.517 1.00 77.88 321 MET A C 1
ATOM 2557 O O . MET A 1 321 ? -16.680 -15.140 27.886 1.00 77.88 321 MET A O 1
ATOM 2561 N N . ASN A 1 322 ? -17.462 -13.066 28.269 1.00 78.00 322 ASN A N 1
ATOM 2562 C CA . ASN A 1 322 ? -18.024 -13.382 29.583 1.00 78.00 322 ASN A CA 1
ATOM 2563 C C . ASN A 1 322 ? -19.220 -14.333 29.472 1.00 78.00 322 ASN A C 1
ATOM 2565 O O . ASN A 1 322 ? -19.261 -15.342 30.173 1.00 78.00 322 ASN A O 1
ATOM 2569 N N . ARG A 1 323 ? -20.135 -14.090 28.525 1.00 80.00 323 ARG A N 1
ATOM 2570 C CA . ARG A 1 323 ? -21.305 -14.950 28.291 1.00 80.00 323 ARG A CA 1
ATOM 2571 C C . ARG A 1 323 ? -20.909 -16.399 27.992 1.00 80.00 323 ARG A C 1
ATOM 2573 O O . ARG A 1 323 ? -21.566 -17.323 28.458 1.00 80.00 323 ARG A O 1
ATOM 2580 N N . ARG A 1 324 ? -19.838 -16.617 27.221 1.00 73.25 324 ARG A N 1
ATOM 2581 C CA . ARG A 1 324 ? -19.345 -17.971 26.907 1.00 73.25 324 ARG A CA 1
ATOM 2582 C C . ARG A 1 324 ? -18.652 -18.654 28.089 1.00 73.25 324 ARG A C 1
ATOM 2584 O O . ARG A 1 324 ? -18.724 -19.871 28.188 1.00 73.25 324 ARG A O 1
ATOM 2591 N N . ARG A 1 325 ? -18.023 -17.897 28.998 1.00 73.00 325 ARG A N 1
ATOM 2592 C CA . ARG A 1 325 ? -17.460 -18.445 30.249 1.00 73.00 325 ARG A CA 1
ATOM 2593 C C . ARG A 1 325 ? -18.538 -18.906 31.228 1.00 73.00 325 ARG A C 1
ATOM 2595 O O . ARG A 1 325 ? -18.304 -19.855 31.960 1.00 73.00 325 ARG A O 1
ATOM 2602 N N . GLU A 1 326 ? -19.686 -18.235 31.244 1.00 75.69 326 GLU A N 1
ATOM 2603 C CA . GLU A 1 326 ? -20.811 -18.553 32.136 1.00 75.69 326 GLU A CA 1
ATOM 2604 C C . GLU A 1 326 ? -21.719 -19.677 31.599 1.00 75.69 326 GLU A C 1
ATOM 2606 O O . GLU A 1 326 ? -22.501 -20.248 32.354 1.00 75.69 326 GLU A O 1
ATOM 2611 N N . GLY A 1 327 ? -21.632 -19.994 30.301 1.00 59.69 327 GLY A N 1
ATOM 2612 C CA . GLY A 1 327 ? -22.434 -21.020 29.621 1.00 59.69 327 GLY A CA 1
ATOM 2613 C C . GLY A 1 327 ? -21.804 -22.418 29.543 1.00 59.69 327 GLY A C 1
ATOM 2614 O O . GLY A 1 327 ? -22.317 -23.249 28.791 1.00 59.69 327 GLY A O 1
ATOM 2615 N N . HIS A 1 328 ? -20.710 -22.666 30.272 1.00 47.06 328 HIS A N 1
ATOM 2616 C CA . HIS A 1 328 ? -20.022 -23.958 30.370 1.00 47.06 328 HIS A CA 1
ATOM 2617 C C . HIS A 1 328 ? -20.057 -24.529 31.784 1.00 47.06 328 HIS A C 1
ATOM 2619 O O . HIS A 1 328 ? -19.751 -23.774 32.734 1.00 47.06 328 HIS A O 1
#

pLDDT: mean 70.17, std 13.91, range [36.69, 91.94]

Secondary structure (DSSP, 8-state):
---HHHHHHHHHHHS---GGGS-HHHHHHHHHHHHTT-HHHHHHHHHHHHHS-HHHHHHHHH-HHHHHHHHHHHH-TT------STT-HHHHHHHHHHHHHHHHHHHHTT--S---HHHHHHHHHHHHHHHTT----HHHHHHHHHHHHHHHHHHS-TT-HHHHHHHHHHHHHH--HHHHHHHHHHS-HHHHHHHHHHHHHHHHGGG-----SS--GGGGGTT-SHHHHHHHHHHHHHS-HHHHHHHHHHHHHHHH---SS-HHHHHHHHHHHHHHHHTTHHHHHHHHHHT-SS-SS---HHHHHHHHHHHHHHHHHHHHHHHHHHT-

Radius of gyration: 26.43 Å; chains: 1; bounding box: 55×47×75 Å

Sequence (328 aa):
MLRAGEAHRQSVRTGTLAMKDLDDDVLRSILDALARGAPNEACEAATRWCALNNRHRRMCEESDGLWHELTRRIFGADAEIFRIGPGTGKRNFEDHCAADSAKRWLQEKGVVEDLPIRFVWLLGDTLRRINAGDKETVEGRLFLAWRMRVLLEEDYDLGDDDLRRRVDEIITGLFDVGSLYAMLETGTEEEKDAALETLQVYANNHDYDYDPPWPTPGDRRQGYEKEKIGLLKRVFVDGNVDRKLKVLGLWNRLLARLPDTTAQDDIEVGSYVIQVMENGMLELLVNTVKGTGTSSVPADAKLRDSCALVLAYFSLRLYEMNRRREGH